Protein AF-A0A1J3HZS7-F1 (afdb_monomer_lite)

InterPro domains:
  IPR004131 Pyrophosphate-energised proton pump [PF03030] (1-203)
  IPR004131 Pyrophosphate-energised proton pump [PTHR31998] (1-204)

Foldseek 3Di:
DLVVLVVVVVVVLVVVLVVQLVVCCVPPNNVLSNLLSVLLSLLLVLLSVLLVVQLVLCVVQVVVLVVLCVVPPVSSCVSVVVSVVVSVVVSVVSLVVSLVVLLVVLCVVLCVVPPPDPPDDRDPVSVVSSVSSNVSSVVNLVVNLVSQQVVLVCQQVVLVVVQCCVACPPVVHDPLHPVRPSSVSNVVSCSRHVGSSVSSNVSD

Organism: Noccaea caerulescens (NCBI:txid107243)

Secondary structure (DSSP, 8-state):
-HHHHHHHHHHHHHHHHHHHHHHHHHHT-HHHHHHHHHHHHHHHHHHHHHHHHHHHHHHHHHHHHHHHHTT-HHHHHHHHHHHHHHHHHHHHHHHHHHHHHHHHHHHHHHHHHH-SSTTSPPPHHHHHHHHHHHHHHHHHHHHHHHHHHHHHHHHHHHHHHHHHIIIIIIS-PPTT-TTSTTHHHHHHHIIIIIIIIHHHHHH-

Sequence (204 aa):
FLYQEYEILAIFIVVFGILLLVLLGAIHNWHSGVFTMISFVAGATTSILSGFIGMRIAVYTNSRTALSAQRGYEYAFDTSFKGGAVMGFALVSLGLIVLYILINAYHAYYSTAFTTDKYEAVSFEDTKAMYEAIAGYGLGGSSVALFGRVGGGIYTKAADVGADLAGKVEAGLREDDPRNPAVVADNVGDNVGDIAGMGADLFG

Radius of gyration: 22.06 Å; chains: 1; bounding box: 69×27×62 Å

pLDDT: mean 90.14, std 10.3, range [46.75, 97.44]

Structure (mmCIF, N/CA/C/O backbone):
data_AF-A0A1J3HZS7-F1
#
_entry.id   AF-A0A1J3HZS7-F1
#
loop_
_atom_site.group_PDB
_atom_site.id
_atom_site.type_symbol
_atom_site.label_atom_id
_atom_site.label_alt_id
_atom_site.label_comp_id
_atom_site.label_asym_id
_atom_site.label_entity_id
_atom_site.label_seq_id
_atom_site.pdbx_PDB_ins_code
_atom_site.Cartn_x
_atom_site.Cartn_y
_atom_site.Cartn_z
_atom_site.occupancy
_atom_site.B_iso_or_equiv
_atom_site.auth_seq_id
_atom_site.auth_comp_id
_atom_site.auth_asym_id
_atom_site.auth_atom_id
_atom_site.pdbx_PDB_model_num
ATOM 1 N N . PHE A 1 1 ? -7.874 -11.520 3.448 1.00 91.69 1 PHE A N 1
ATOM 2 C CA . PHE A 1 1 ? -8.148 -10.474 2.450 1.00 91.69 1 PHE A CA 1
ATOM 3 C C . PHE A 1 1 ? -6.896 -10.126 1.649 1.00 91.69 1 PHE A C 1
ATOM 5 O O . PHE A 1 1 ? -6.804 -10.632 0.543 1.00 91.69 1 PHE A O 1
ATOM 12 N N . LEU A 1 2 ? -5.893 -9.421 2.205 1.00 89.12 2 LEU A N 1
ATOM 13 C CA . LEU A 1 2 ? -4.721 -8.967 1.422 1.00 89.12 2 LEU A CA 1
ATOM 14 C C . LEU A 1 2 ? -4.009 -10.064 0.618 1.00 89.12 2 LEU A C 1
ATOM 16 O O . LEU A 1 2 ? -3.637 -9.824 -0.515 1.00 89.12 2 LEU A O 1
ATOM 20 N N . TYR A 1 3 ? -3.854 -11.282 1.150 1.00 91.62 3 TYR A N 1
ATOM 21 C CA . TYR A 1 3 ? -3.255 -12.377 0.370 1.00 91.62 3 TYR A CA 1
ATOM 22 C C . TYR A 1 3 ? -4.019 -12.689 -0.926 1.00 91.62 3 TYR A C 1
ATOM 24 O O . TYR A 1 3 ? -3.392 -12.943 -1.943 1.00 91.62 3 TYR A O 1
ATOM 32 N N . GLN A 1 4 ? -5.353 -12.652 -0.891 1.00 93.06 4 GLN A N 1
ATOM 33 C CA . GLN A 1 4 ? -6.197 -12.902 -2.063 1.00 93.06 4 GLN A CA 1
ATOM 34 C C . GLN A 1 4 ? -6.161 -11.721 -3.036 1.00 93.06 4 GLN A C 1
ATOM 36 O O . GLN A 1 4 ? -6.061 -11.914 -4.241 1.00 93.06 4 GLN A O 1
ATOM 41 N N . GLU A 1 5 ? -6.188 -10.495 -2.513 1.00 92.69 5 GLU A N 1
ATOM 42 C CA . GLU A 1 5 ? -6.033 -9.290 -3.329 1.00 92.69 5 GLU A CA 1
ATOM 43 C C . GLU A 1 5 ? -4.674 -9.290 -4.043 1.00 92.69 5 GLU A C 1
ATOM 45 O O . GLU A 1 5 ? -4.608 -9.150 -5.260 1.00 92.69 5 GLU A O 1
ATOM 50 N N . TYR A 1 6 ? -3.590 -9.554 -3.315 1.00 92.56 6 TYR A N 1
ATOM 51 C CA . TYR A 1 6 ? -2.232 -9.560 -3.855 1.00 92.56 6 TYR A CA 1
ATOM 52 C C . TYR A 1 6 ? -1.969 -10.706 -4.833 1.00 92.56 6 TYR A C 1
ATOM 54 O O . TYR A 1 6 ? -1.160 -10.542 -5.741 1.00 92.56 6 TYR A O 1
ATOM 62 N N . GLU A 1 7 ? -2.654 -11.841 -4.697 1.00 93.44 7 GLU A N 1
ATOM 63 C CA . GLU A 1 7 ? -2.603 -12.927 -5.681 1.00 93.44 7 GLU A CA 1
ATOM 64 C C . GLU A 1 7 ? -3.156 -12.470 -7.040 1.00 93.44 7 GLU A C 1
ATOM 66 O O . GLU A 1 7 ? -2.524 -12.681 -8.077 1.00 93.44 7 GLU A O 1
ATOM 71 N N . ILE A 1 8 ? -4.281 -11.750 -7.036 1.00 93.44 8 ILE A N 1
ATOM 72 C CA . ILE A 1 8 ? -4.862 -11.165 -8.252 1.00 93.44 8 ILE A CA 1
ATOM 73 C C . ILE A 1 8 ? -3.949 -10.060 -8.803 1.00 93.44 8 ILE A C 1
ATOM 75 O O . ILE A 1 8 ? -3.705 -9.999 -10.012 1.00 93.44 8 ILE A O 1
ATOM 79 N N . LEU A 1 9 ? -3.388 -9.214 -7.931 1.00 93.31 9 LEU A N 1
ATOM 80 C CA . LEU A 1 9 ? -2.451 -8.169 -8.350 1.00 93.31 9 LEU A CA 1
ATOM 81 C C . LEU A 1 9 ? -1.167 -8.734 -8.943 1.00 93.31 9 LEU A C 1
ATOM 83 O O . LEU A 1 9 ? -0.659 -8.161 -9.900 1.00 93.31 9 LEU A O 1
ATOM 87 N N . ALA A 1 10 ? -0.663 -9.864 -8.450 1.00 93.94 10 ALA A N 1
ATOM 88 C CA . ALA A 1 10 ? 0.508 -10.512 -9.028 1.00 93.94 10 ALA A CA 1
ATOM 89 C C . ALA A 1 10 ? 0.271 -10.893 -10.498 1.00 93.94 10 ALA A C 1
ATOM 91 O O . ALA A 1 10 ? 1.134 -10.652 -11.343 1.00 93.94 10 ALA A O 1
ATOM 92 N N . ILE A 1 11 ? -0.921 -11.407 -10.825 1.00 95.44 11 ILE A N 1
ATOM 93 C CA . ILE A 1 11 ? -1.309 -11.709 -12.210 1.00 95.44 11 ILE A CA 1
ATOM 94 C C . ILE A 1 11 ? -1.333 -10.422 -13.044 1.00 95.44 11 ILE A C 1
ATOM 96 O O . ILE A 1 11 ? -0.749 -10.381 -14.129 1.00 95.44 11 ILE A O 1
ATOM 100 N N . PHE A 1 12 ? -1.953 -9.355 -12.529 1.00 95.31 12 PHE A N 1
ATOM 101 C CA . PHE A 1 12 ? -1.989 -8.056 -13.204 1.00 95.31 12 PHE A CA 1
ATOM 102 C C . PHE A 1 12 ? -0.583 -7.489 -13.454 1.00 95.31 12 PHE A C 1
ATOM 104 O O . PHE A 1 12 ? -0.291 -7.070 -14.572 1.00 95.31 12 PHE A O 1
ATOM 111 N N . ILE A 1 13 ? 0.306 -7.521 -12.457 1.00 96.44 13 ILE A N 1
ATOM 112 C CA . ILE A 1 13 ? 1.684 -7.018 -12.556 1.00 96.44 13 ILE A CA 1
ATOM 113 C C . ILE A 1 13 ? 2.445 -7.753 -13.661 1.00 96.44 13 ILE A C 1
ATOM 115 O O . ILE A 1 13 ? 3.129 -7.119 -14.461 1.00 96.44 13 ILE A O 1
ATOM 119 N N . VAL A 1 14 ? 2.308 -9.078 -13.748 1.00 96.31 14 VAL A N 1
ATOM 120 C CA . VAL A 1 14 ? 2.973 -9.863 -14.797 1.00 96.31 14 VAL A CA 1
ATOM 121 C C . VAL A 1 14 ? 2.425 -9.503 -16.178 1.00 96.31 14 VAL A C 1
ATOM 123 O O . VAL A 1 14 ? 3.199 -9.211 -17.088 1.00 96.31 14 VAL A O 1
ATOM 126 N N . VAL A 1 15 ? 1.099 -9.480 -16.342 1.00 96.62 15 VAL A N 1
ATOM 127 C CA . VAL A 1 15 ? 0.462 -9.183 -17.635 1.00 96.62 15 VAL A CA 1
ATOM 128 C C . VAL A 1 15 ? 0.782 -7.761 -18.097 1.00 96.62 15 VAL A C 1
ATOM 130 O O . VAL A 1 15 ? 1.184 -7.557 -19.243 1.00 96.62 15 VAL A O 1
ATOM 133 N N . PHE A 1 16 ? 0.649 -6.777 -17.209 1.00 95.94 16 PHE A N 1
ATOM 134 C CA . PHE A 1 16 ? 0.914 -5.377 -17.525 1.00 95.94 16 PHE A CA 1
ATOM 135 C C . PHE A 1 16 ? 2.411 -5.109 -17.723 1.00 95.94 16 PHE A C 1
ATOM 137 O O . PHE A 1 16 ? 2.785 -4.355 -18.615 1.00 95.94 16 PHE A O 1
ATOM 144 N N . GLY A 1 17 ? 3.286 -5.788 -16.975 1.00 95.81 17 GLY A N 1
ATOM 145 C CA . GLY A 1 17 ? 4.733 -5.735 -17.184 1.00 95.81 17 GLY A CA 1
ATOM 146 C C . GLY A 1 17 ? 5.147 -6.244 -18.569 1.00 95.81 17 GLY A C 1
ATOM 147 O O . GLY A 1 17 ? 5.913 -5.577 -19.264 1.00 95.81 17 GLY A O 1
ATOM 148 N N . ILE A 1 18 ? 4.588 -7.375 -19.017 1.00 95.31 18 ILE A N 1
ATOM 149 C CA . ILE A 1 18 ? 4.814 -7.895 -20.377 1.00 95.31 18 ILE A CA 1
ATOM 150 C C . ILE A 1 18 ? 4.270 -6.917 -21.426 1.00 95.31 18 ILE A C 1
ATOM 152 O O . ILE A 1 18 ? 4.934 -6.661 -22.430 1.00 95.31 18 ILE A O 1
ATOM 156 N N . LEU A 1 19 ? 3.089 -6.336 -21.191 1.00 95.06 19 LEU A N 1
ATOM 157 C CA . LEU A 1 19 ? 2.505 -5.331 -22.078 1.00 95.06 19 LEU A CA 1
ATOM 158 C C . LEU A 1 19 ? 3.427 -4.109 -22.235 1.00 95.06 19 LEU A C 1
ATOM 160 O O . LEU A 1 19 ? 3.670 -3.677 -23.362 1.00 95.06 19 LEU A O 1
ATOM 164 N N . LEU A 1 20 ? 3.976 -3.588 -21.132 1.00 93.69 20 LEU A N 1
ATOM 165 C CA . LEU A 1 20 ? 4.938 -2.482 -21.151 1.00 93.69 20 LEU A CA 1
ATOM 166 C C . LEU A 1 20 ? 6.209 -2.850 -21.919 1.00 93.69 20 LEU A C 1
ATOM 168 O O . LEU A 1 20 ? 6.669 -2.058 -22.740 1.00 93.69 20 LEU A O 1
ATOM 172 N N . LEU A 1 21 ? 6.743 -4.054 -21.700 1.00 93.50 21 LEU A N 1
ATOM 173 C CA . LEU A 1 21 ? 7.921 -4.547 -22.413 1.00 93.50 21 LEU A CA 1
ATOM 174 C C . LEU A 1 21 ? 7.687 -4.588 -23.927 1.00 93.50 21 LEU A C 1
ATOM 176 O O . LEU A 1 21 ? 8.537 -4.123 -24.683 1.00 93.50 21 LEU A O 1
ATOM 180 N N . VAL A 1 22 ? 6.545 -5.116 -24.377 1.00 94.25 22 VAL A N 1
ATOM 181 C CA . VAL A 1 22 ? 6.231 -5.240 -25.810 1.00 94.25 22 VAL A CA 1
ATOM 182 C C . VAL A 1 22 ? 5.983 -3.872 -26.442 1.00 94.25 22 VAL A C 1
ATOM 184 O O . VAL A 1 22 ? 6.525 -3.590 -27.509 1.00 94.25 22 VAL A O 1
ATOM 187 N N . LEU A 1 23 ? 5.203 -3.003 -25.792 1.00 92.69 23 LEU A N 1
ATOM 188 C CA . LEU A 1 23 ? 4.893 -1.671 -26.319 1.00 92.69 23 LEU A CA 1
ATOM 189 C C . LEU A 1 23 ? 6.141 -0.788 -26.407 1.00 92.69 23 LEU A C 1
ATOM 191 O O . LEU A 1 23 ? 6.418 -0.216 -27.459 1.00 92.69 23 LEU A O 1
ATOM 195 N N . LEU A 1 24 ? 6.921 -0.696 -25.329 1.00 90.12 24 LEU A N 1
ATOM 196 C CA . LEU A 1 24 ? 8.132 0.129 -25.310 1.00 90.12 24 LEU A CA 1
ATOM 197 C C . LEU A 1 24 ? 9.256 -0.485 -26.146 1.00 90.12 24 LEU A C 1
ATOM 199 O O . LEU A 1 24 ? 10.010 0.248 -26.786 1.00 90.12 24 LEU A O 1
ATOM 203 N N . GLY A 1 25 ? 9.332 -1.817 -26.199 1.00 87.50 25 GLY A N 1
ATOM 204 C CA . GLY A 1 25 ? 10.240 -2.537 -27.086 1.00 87.50 25 GLY A CA 1
ATOM 205 C C . GLY A 1 25 ? 9.961 -2.270 -28.565 1.00 87.50 25 GLY A C 1
ATOM 206 O O . GLY A 1 25 ? 10.906 -2.126 -29.337 1.00 87.50 25 GLY A O 1
ATOM 207 N N . ALA A 1 26 ? 8.686 -2.142 -28.948 1.00 87.50 26 ALA A N 1
ATOM 208 C CA . ALA A 1 26 ? 8.275 -1.855 -30.322 1.00 87.50 26 ALA A CA 1
ATOM 209 C C . ALA A 1 26 ? 8.426 -0.376 -30.724 1.00 87.50 26 ALA A C 1
ATOM 211 O O . ALA A 1 26 ? 8.673 -0.098 -31.895 1.00 87.50 26 ALA A O 1
ATOM 212 N N . ILE A 1 27 ? 8.255 0.567 -29.788 1.00 85.50 27 ILE A N 1
ATOM 213 C CA . ILE A 1 27 ? 8.296 2.014 -30.077 1.00 85.50 27 ILE A CA 1
ATOM 214 C C . ILE A 1 27 ? 9.715 2.585 -29.962 1.00 85.50 27 ILE A C 1
ATOM 216 O O . ILE A 1 27 ? 10.095 3.423 -30.775 1.00 85.50 27 ILE A O 1
ATOM 220 N N . HIS A 1 28 ? 10.474 2.182 -28.939 1.00 78.69 28 HIS A N 1
ATOM 221 C CA . HIS A 1 28 ? 11.816 2.705 -28.666 1.00 78.69 28 HIS A CA 1
ATOM 222 C C . HIS A 1 28 ? 12.884 1.644 -28.919 1.00 78.69 28 HIS A C 1
ATOM 224 O O . HIS A 1 28 ? 13.520 1.646 -29.965 1.00 78.69 28 HIS A O 1
ATOM 230 N N . ASN A 1 29 ? 13.113 0.767 -27.941 1.00 84.75 29 ASN A N 1
ATOM 231 C CA . ASN A 1 29 ? 14.157 -0.251 -27.959 1.00 84.75 29 ASN A CA 1
ATOM 232 C C . ASN A 1 29 ? 13.831 -1.327 -26.921 1.00 84.75 29 ASN A C 1
ATOM 234 O O . ASN A 1 29 ? 13.418 -1.014 -25.802 1.00 84.75 29 ASN A O 1
ATOM 238 N N . TRP A 1 30 ? 14.116 -2.591 -27.243 1.00 86.69 30 TRP A N 1
ATOM 239 C CA . TRP A 1 30 ? 13.903 -3.720 -26.327 1.00 86.69 30 TRP A CA 1
ATOM 240 C C . TRP A 1 30 ? 14.660 -3.576 -25.003 1.00 86.69 30 TRP A C 1
ATOM 242 O O . TRP A 1 30 ? 14.138 -3.957 -23.961 1.00 86.69 30 TRP A O 1
ATOM 252 N N . HIS A 1 31 ? 15.850 -2.966 -25.020 1.00 84.88 31 HIS A N 1
ATOM 253 C CA . HIS A 1 31 ? 16.610 -2.686 -23.800 1.00 84.88 31 HIS A CA 1
ATOM 254 C C . HIS A 1 31 ? 15.847 -1.742 -22.863 1.00 84.88 31 HIS A C 1
ATOM 256 O O . HIS A 1 31 ? 15.637 -2.080 -21.702 1.00 84.88 31 HIS A O 1
ATOM 262 N N . SER A 1 32 ? 15.374 -0.600 -23.374 1.00 83.44 32 SER A N 1
ATOM 263 C CA . SER A 1 32 ? 14.582 0.358 -22.591 1.00 83.44 32 SER A CA 1
ATOM 264 C C . SER A 1 32 ? 13.301 -0.290 -22.054 1.00 83.44 32 SER A C 1
ATOM 266 O O . SER A 1 32 ? 13.019 -0.184 -20.864 1.00 83.44 32 SER A O 1
ATOM 268 N N . GLY A 1 33 ? 12.598 -1.076 -22.882 1.00 89.19 33 GLY A N 1
ATOM 269 C CA . GLY A 1 33 ? 11.404 -1.813 -22.456 1.00 89.19 33 GLY A CA 1
ATOM 270 C C . GLY A 1 33 ? 11.657 -2.780 -21.292 1.00 89.19 33 GLY A C 1
ATOM 271 O O . GLY A 1 33 ? 10.855 -2.841 -20.360 1.00 89.19 33 GLY A O 1
ATOM 272 N N . VAL A 1 34 ? 12.789 -3.493 -21.295 1.00 92.38 34 VAL A N 1
ATOM 273 C CA . VAL A 1 34 ? 13.179 -4.386 -20.190 1.00 92.38 34 VAL A CA 1
ATOM 274 C C . VAL A 1 34 ? 13.464 -3.599 -18.908 1.00 92.38 34 VAL A C 1
ATOM 276 O O . VAL A 1 34 ? 12.984 -3.992 -17.845 1.00 92.38 34 VAL A O 1
ATOM 279 N N . PHE A 1 35 ? 14.190 -2.479 -18.982 1.00 92.56 35 PHE A N 1
ATOM 280 C CA . PHE A 1 35 ? 14.453 -1.645 -17.803 1.00 92.56 35 PHE A CA 1
ATOM 281 C C . PHE A 1 35 ? 13.167 -1.040 -17.232 1.00 92.56 35 PHE A C 1
ATOM 283 O O . PHE A 1 35 ? 12.938 -1.118 -16.026 1.00 92.56 35 PHE A O 1
ATOM 290 N N . THR A 1 36 ? 12.269 -0.528 -18.073 1.00 93.94 36 THR A N 1
ATOM 291 C CA . THR A 1 36 ? 10.983 -0.001 -17.598 1.00 93.94 36 THR A CA 1
ATOM 292 C C . THR A 1 36 ? 10.129 -1.091 -16.956 1.00 93.94 36 THR A C 1
ATOM 294 O O . THR A 1 36 ? 9.535 -0.856 -15.906 1.00 93.94 36 THR A O 1
ATOM 297 N N . MET A 1 37 ? 10.106 -2.304 -17.522 1.00 95.50 37 MET A N 1
ATOM 298 C CA . MET A 1 37 ? 9.414 -3.451 -16.922 1.00 95.50 37 MET A CA 1
ATOM 299 C C . MET A 1 37 ? 9.999 -3.810 -15.548 1.00 95.50 37 MET A C 1
ATOM 301 O O . MET A 1 37 ? 9.245 -4.023 -14.601 1.00 95.50 37 MET A O 1
ATOM 305 N N . ILE A 1 38 ? 11.328 -3.861 -15.413 1.00 95.44 38 ILE A N 1
ATOM 306 C CA . ILE A 1 38 ? 11.989 -4.144 -14.129 1.00 95.44 38 ILE A CA 1
ATOM 307 C C . ILE A 1 38 ? 11.643 -3.062 -13.102 1.00 95.44 38 ILE A C 1
ATOM 309 O O . ILE A 1 38 ? 11.283 -3.394 -11.974 1.00 95.44 38 ILE A O 1
ATOM 313 N N . SER A 1 39 ? 11.707 -1.786 -13.491 1.00 96.25 39 SER A N 1
ATOM 314 C CA . SER A 1 39 ? 11.323 -0.668 -12.623 1.00 96.25 39 SER A CA 1
ATOM 315 C C . SER A 1 39 ? 9.855 -0.759 -12.208 1.00 96.25 39 SER A C 1
ATOM 317 O O . SER A 1 39 ? 9.553 -0.620 -11.027 1.00 96.25 39 SER A O 1
ATOM 319 N N . PHE A 1 40 ? 8.956 -1.087 -13.139 1.00 97.44 40 PHE A N 1
ATOM 320 C CA . PHE A 1 40 ? 7.536 -1.313 -12.868 1.00 97.44 40 PHE A CA 1
ATOM 321 C C . PHE A 1 40 ? 7.301 -2.427 -11.849 1.00 97.44 40 PHE A C 1
ATOM 323 O O . PHE A 1 40 ? 6.601 -2.218 -10.860 1.00 97.44 40 PHE A O 1
ATOM 330 N N . VAL A 1 41 ? 7.923 -3.591 -12.034 1.00 97.19 41 VAL A N 1
ATOM 331 C CA . VAL A 1 41 ? 7.785 -4.712 -11.094 1.00 97.19 41 VAL A CA 1
ATOM 332 C C . VAL A 1 41 ? 8.377 -4.357 -9.729 1.00 97.19 41 VAL A C 1
ATOM 334 O O . VAL A 1 41 ? 7.782 -4.691 -8.702 1.00 97.19 41 VAL A O 1
ATOM 337 N N . ALA A 1 42 ? 9.511 -3.651 -9.694 1.00 97.12 42 ALA A N 1
ATOM 338 C CA . ALA A 1 42 ? 10.112 -3.181 -8.450 1.00 97.12 42 ALA A CA 1
ATOM 339 C C . ALA A 1 42 ? 9.175 -2.218 -7.704 1.00 97.12 42 ALA A C 1
ATOM 341 O O . ALA A 1 42 ? 8.936 -2.411 -6.516 1.00 97.12 42 ALA A O 1
ATOM 342 N N . GLY A 1 43 ? 8.581 -1.246 -8.400 1.00 96.69 43 GLY A N 1
ATOM 343 C CA . GLY A 1 43 ? 7.618 -0.304 -7.825 1.00 96.69 43 GLY A CA 1
ATOM 344 C C . GLY A 1 43 ? 6.361 -0.992 -7.315 1.00 96.69 43 GLY A C 1
ATOM 345 O O . GLY A 1 43 ? 5.957 -0.790 -6.172 1.00 96.69 43 GLY A O 1
ATOM 346 N N . ALA A 1 44 ? 5.793 -1.889 -8.117 1.00 96.69 44 ALA A N 1
ATOM 347 C CA . ALA A 1 44 ? 4.635 -2.679 -7.727 1.00 96.69 44 ALA A CA 1
ATOM 348 C C . ALA A 1 44 ? 4.913 -3.523 -6.469 1.00 96.69 44 ALA A C 1
ATOM 350 O O . ALA A 1 44 ? 4.116 -3.537 -5.532 1.00 96.69 44 ALA A O 1
ATOM 351 N N . THR A 1 45 ? 6.078 -4.172 -6.406 1.00 95.94 45 THR A N 1
ATOM 352 C CA . THR A 1 45 ? 6.482 -4.980 -5.245 1.00 95.94 45 THR A CA 1
ATOM 353 C C . THR A 1 45 ? 6.684 -4.111 -4.005 1.00 95.94 45 THR A C 1
ATOM 355 O O . THR A 1 45 ? 6.210 -4.471 -2.927 1.00 95.94 45 THR A O 1
ATOM 358 N N . THR A 1 46 ? 7.333 -2.950 -4.141 1.00 96.19 46 THR A N 1
ATOM 359 C CA . THR A 1 46 ? 7.493 -2.000 -3.034 1.00 96.19 46 THR A CA 1
ATOM 360 C C . THR A 1 46 ? 6.142 -1.512 -2.515 1.00 96.19 46 THR A C 1
ATOM 362 O O . THR A 1 46 ? 5.947 -1.479 -1.306 1.00 96.19 46 THR A O 1
ATOM 365 N N . SER A 1 47 ? 5.182 -1.220 -3.397 1.00 95.50 47 SER A N 1
ATOM 366 C CA . SER A 1 47 ? 3.822 -0.802 -3.022 1.00 95.50 47 SER A CA 1
ATOM 367 C C . SER A 1 47 ? 3.080 -1.878 -2.219 1.00 95.50 47 SER A C 1
ATOM 369 O O . SER A 1 47 ? 2.548 -1.602 -1.140 1.00 95.50 47 SER A O 1
ATOM 371 N N . ILE A 1 48 ? 3.142 -3.138 -2.671 1.00 94.94 48 ILE A N 1
ATOM 372 C CA . ILE A 1 48 ? 2.582 -4.297 -1.953 1.00 94.94 48 ILE A CA 1
ATOM 373 C C . ILE A 1 48 ? 3.206 -4.433 -0.555 1.00 94.94 48 ILE A C 1
ATOM 375 O O . ILE A 1 48 ? 2.495 -4.638 0.437 1.00 94.94 48 ILE A O 1
ATOM 379 N N . LEU A 1 49 ? 4.536 -4.319 -0.465 1.00 94.62 49 LEU A N 1
ATOM 380 C CA . LEU A 1 49 ? 5.268 -4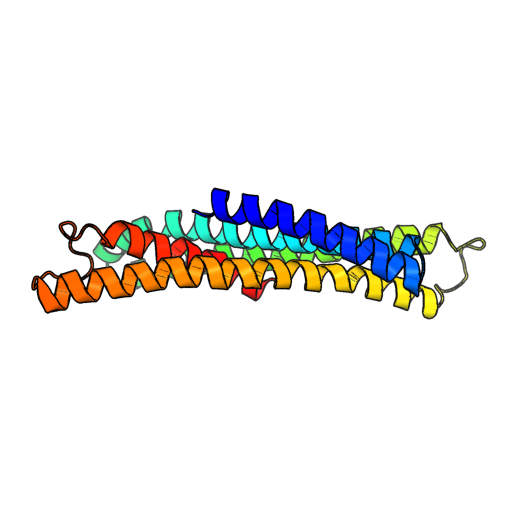.403 0.800 1.00 94.62 49 LEU A CA 1
ATOM 381 C C . LEU A 1 49 ? 4.907 -3.249 1.741 1.00 94.62 49 LEU A C 1
ATOM 383 O O . LEU A 1 49 ? 4.674 -3.497 2.923 1.00 94.62 49 LEU A O 1
ATOM 387 N N . SER A 1 50 ? 4.802 -2.024 1.226 1.00 93.56 50 SER A N 1
ATOM 388 C CA . SER A 1 50 ? 4.376 -0.835 1.971 1.00 93.56 50 SER A CA 1
ATOM 389 C C . SER A 1 50 ? 2.996 -1.031 2.600 1.00 93.56 50 SER A C 1
ATOM 391 O O . SER A 1 50 ? 2.849 -0.889 3.817 1.00 93.56 50 SER A O 1
ATOM 393 N N . GLY A 1 51 ? 2.002 -1.460 1.815 1.00 92.62 51 GLY A N 1
ATOM 394 C CA . GLY A 1 51 ? 0.663 -1.753 2.335 1.00 92.62 51 GLY A CA 1
ATOM 395 C C . GLY A 1 51 ? 0.662 -2.883 3.373 1.00 92.62 51 GLY A C 1
ATOM 396 O O . GLY A 1 51 ? 0.017 -2.783 4.420 1.00 92.62 51 GLY A O 1
ATOM 397 N N . PHE A 1 52 ? 1.446 -3.943 3.143 1.00 93.50 52 PHE A N 1
ATOM 398 C CA . PHE A 1 52 ? 1.529 -5.077 4.068 1.00 93.50 52 PHE A CA 1
ATOM 399 C C . PHE A 1 52 ? 2.185 -4.712 5.406 1.00 93.50 52 PHE A C 1
ATOM 401 O O . PHE A 1 52 ? 1.678 -5.088 6.464 1.00 93.50 52 PHE A O 1
ATOM 408 N N . ILE A 1 53 ? 3.307 -3.986 5.373 1.00 93.62 53 ILE A N 1
ATOM 409 C CA . ILE A 1 53 ? 4.019 -3.532 6.574 1.00 93.62 53 ILE A CA 1
ATOM 410 C C . ILE A 1 53 ? 3.128 -2.583 7.378 1.00 93.62 53 ILE A C 1
ATOM 412 O O . ILE A 1 53 ? 2.995 -2.770 8.589 1.00 93.62 53 ILE A O 1
ATOM 416 N N . GLY A 1 54 ? 2.471 -1.628 6.711 1.00 92.75 54 GLY A N 1
ATOM 417 C CA . GLY A 1 54 ? 1.528 -0.711 7.351 1.00 92.75 54 GLY A CA 1
ATOM 418 C C . GLY A 1 54 ? 0.418 -1.454 8.091 1.00 92.75 54 GLY A C 1
ATOM 419 O O . GLY A 1 54 ? 0.238 -1.260 9.293 1.00 92.75 54 GLY A O 1
ATOM 420 N N . MET A 1 55 ? -0.253 -2.392 7.415 1.00 94.06 55 MET A N 1
ATOM 421 C CA . MET A 1 55 ? -1.318 -3.202 8.018 1.00 94.06 55 MET A CA 1
ATOM 422 C C . MET A 1 55 ? -0.823 -4.016 9.219 1.00 94.06 55 MET A C 1
ATOM 424 O O . MET A 1 55 ? -1.481 -4.058 10.258 1.00 94.06 55 MET A O 1
ATOM 428 N N . ARG A 1 56 ? 0.360 -4.638 9.120 1.00 93.81 56 ARG A N 1
ATOM 429 C CA . ARG A 1 56 ? 0.943 -5.412 10.227 1.00 93.81 56 ARG A CA 1
ATOM 430 C C . ARG A 1 56 ? 1.181 -4.557 11.468 1.00 93.81 56 ARG A C 1
ATOM 432 O O . ARG A 1 56 ? 0.916 -5.027 12.574 1.00 93.81 56 ARG A O 1
ATOM 439 N N . ILE A 1 57 ? 1.676 -3.333 11.288 1.00 93.94 57 ILE A N 1
ATOM 440 C CA . ILE A 1 57 ? 1.901 -2.395 12.391 1.00 93.94 57 ILE A CA 1
ATOM 441 C C . ILE A 1 57 ? 0.561 -1.968 12.990 1.00 93.94 57 ILE A C 1
ATOM 443 O O . ILE A 1 57 ? 0.415 -2.061 14.205 1.00 93.94 57 ILE A O 1
ATOM 447 N N . ALA A 1 58 ? -0.421 -1.598 12.163 1.00 93.94 58 ALA A N 1
ATOM 448 C CA . ALA A 1 58 ? -1.743 -1.177 12.626 1.00 93.94 58 ALA A CA 1
ATOM 449 C C . ALA A 1 58 ? -2.428 -2.257 13.477 1.00 93.94 58 ALA A C 1
ATOM 451 O O . ALA A 1 58 ? -2.726 -2.020 14.649 1.00 93.94 58 ALA A O 1
ATOM 452 N N . VAL A 1 59 ? -2.548 -3.487 12.963 1.00 94.19 59 VAL A N 1
ATOM 453 C CA . VAL A 1 59 ? -3.149 -4.617 13.699 1.00 94.19 59 VAL A CA 1
ATOM 454 C C . VAL A 1 59 ? -2.439 -4.858 15.036 1.00 94.19 59 VAL A C 1
ATOM 456 O O . VAL A 1 59 ? -3.074 -5.145 16.054 1.00 94.19 59 VAL A O 1
ATOM 459 N N . TYR A 1 60 ? -1.114 -4.712 15.061 1.00 94.06 60 TYR A N 1
ATOM 460 C CA . TYR A 1 60 ? -0.320 -4.858 16.275 1.00 94.06 60 TYR A CA 1
ATOM 461 C C . TYR A 1 60 ? -0.538 -3.716 17.279 1.00 94.06 60 TYR A C 1
ATOM 463 O O . TYR A 1 60 ? -0.522 -3.945 18.492 1.00 94.06 60 TYR A O 1
ATOM 471 N N . THR A 1 61 ? -0.753 -2.490 16.803 1.00 95.88 61 THR A N 1
ATOM 472 C CA . THR A 1 61 ? -0.927 -1.306 17.652 1.00 95.88 61 THR A CA 1
ATOM 473 C C . THR A 1 61 ? -2.354 -1.119 18.153 1.00 95.88 61 THR A C 1
ATOM 475 O O . THR A 1 61 ? -2.513 -0.626 19.264 1.00 95.88 61 THR A O 1
ATOM 478 N N . ASN A 1 62 ? -3.381 -1.570 17.426 1.00 94.94 62 ASN A N 1
ATOM 479 C CA . ASN A 1 62 ? -4.790 -1.328 17.774 1.00 94.94 62 ASN A CA 1
ATOM 480 C C . ASN A 1 62 ? -5.143 -1.828 19.186 1.00 94.94 62 ASN A C 1
ATOM 482 O O . ASN A 1 62 ? -5.626 -1.072 20.029 1.00 94.94 62 ASN A O 1
ATOM 486 N N . SER A 1 63 ? -4.803 -3.084 19.494 1.00 95.38 63 SER A N 1
ATOM 487 C CA . SER A 1 63 ? -5.042 -3.672 20.824 1.00 95.38 63 SER A CA 1
ATOM 488 C C . SER A 1 63 ? -4.261 -2.973 21.946 1.00 95.38 63 SER A C 1
ATOM 490 O O . SER A 1 63 ? -4.736 -2.870 23.078 1.00 95.38 63 SER A O 1
ATOM 492 N N . ARG A 1 64 ? -3.069 -2.448 21.640 1.00 96.19 64 ARG A N 1
ATOM 493 C CA . ARG A 1 64 ? -2.233 -1.714 22.599 1.00 96.19 64 ARG A CA 1
ATOM 494 C C . ARG A 1 64 ? -2.790 -0.339 22.885 1.00 96.19 64 ARG A C 1
ATOM 496 O O . ARG A 1 64 ? -2.803 0.065 24.039 1.00 96.19 64 ARG A O 1
ATOM 503 N N . THR A 1 65 ? -3.280 0.346 21.861 1.00 96.75 65 THR A N 1
ATOM 504 C CA . THR A 1 65 ? -3.977 1.621 22.009 1.00 96.75 65 THR A CA 1
ATOM 505 C C . THR A 1 65 ? -5.214 1.447 22.892 1.00 96.75 65 THR A C 1
ATOM 507 O O . THR A 1 65 ? -5.391 2.218 23.834 1.00 96.75 65 THR A O 1
ATOM 510 N N . ALA A 1 66 ? -6.002 0.385 22.678 1.00 95.38 66 ALA A N 1
ATOM 511 C CA . ALA A 1 66 ? -7.158 0.068 23.519 1.00 95.38 66 ALA A CA 1
ATOM 512 C C . ALA A 1 66 ? -6.770 -0.199 24.986 1.00 95.38 66 ALA A C 1
ATOM 514 O O . ALA A 1 66 ? -7.422 0.296 25.906 1.00 95.38 66 ALA A O 1
ATOM 515 N N . LEU A 1 67 ? -5.674 -0.928 25.227 1.00 97.12 67 LEU A N 1
ATOM 516 C CA . LEU A 1 67 ? -5.161 -1.154 26.581 1.00 97.12 67 LEU A CA 1
ATOM 517 C C . LEU A 1 67 ? -4.632 0.140 27.224 1.00 97.12 67 LEU A C 1
ATOM 519 O O . LEU A 1 67 ? -4.913 0.412 28.391 1.00 97.12 67 LEU A O 1
ATOM 523 N N . SER A 1 68 ? -3.893 0.958 26.474 1.00 96.12 68 SER A N 1
ATOM 524 C CA . SER A 1 68 ? -3.359 2.244 26.936 1.00 96.12 68 SER A CA 1
ATOM 525 C C . SER A 1 68 ? -4.467 3.239 27.286 1.00 96.12 68 SER A C 1
ATOM 527 O O . SER A 1 68 ? -4.304 4.012 28.228 1.00 96.12 68 SER A O 1
ATOM 529 N N . ALA A 1 69 ? -5.617 3.177 26.607 1.00 96.75 69 ALA A N 1
ATOM 530 C CA . ALA A 1 69 ? -6.772 4.028 26.892 1.00 96.75 69 ALA A CA 1
ATOM 531 C C . ALA A 1 69 ? -7.326 3.846 28.314 1.00 96.75 69 ALA A C 1
ATOM 533 O O . ALA A 1 69 ? -7.875 4.792 28.875 1.00 96.75 69 ALA A O 1
ATOM 534 N N . GLN A 1 70 ? -7.097 2.691 28.953 1.00 96.69 70 GLN A N 1
ATOM 535 C CA . GLN A 1 70 ? -7.462 2.477 30.361 1.00 96.69 70 GLN A CA 1
ATOM 536 C C . GLN A 1 70 ? -6.700 3.401 31.326 1.00 96.69 70 GLN A C 1
ATOM 538 O O . GLN A 1 70 ? -7.153 3.627 32.445 1.00 96.69 70 GLN A O 1
ATOM 543 N N . ARG A 1 71 ? -5.541 3.933 30.910 1.00 94.56 71 ARG A N 1
ATOM 544 C CA . ARG A 1 71 ? -4.711 4.856 31.704 1.00 94.56 71 ARG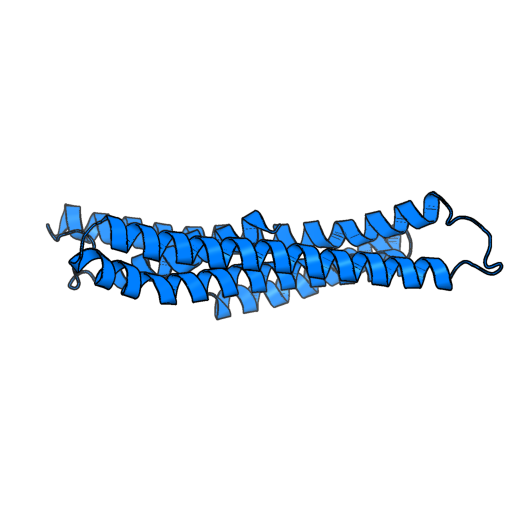 A CA 1
ATOM 545 C C . ARG A 1 71 ? -4.986 6.329 31.399 1.00 94.56 71 ARG A C 1
ATOM 547 O O . ARG A 1 71 ? -4.465 7.190 32.100 1.00 94.56 71 ARG A O 1
ATOM 554 N N . GLY A 1 72 ? -5.777 6.622 30.368 1.00 95.06 72 GLY A N 1
ATOM 555 C CA . GLY A 1 72 ? -6.079 7.975 29.906 1.00 95.06 72 GLY A CA 1
ATOM 556 C C . GLY A 1 72 ? -5.791 8.177 28.418 1.00 95.06 72 GLY A C 1
ATOM 557 O O . GLY A 1 72 ? -5.055 7.416 27.787 1.00 95.06 72 GLY A O 1
ATOM 558 N N . TYR A 1 73 ? -6.378 9.235 27.857 1.00 94.12 73 TYR A N 1
ATOM 559 C CA . TYR A 1 73 ? -6.296 9.538 26.426 1.00 94.12 73 TYR A CA 1
ATOM 560 C C . TYR A 1 73 ? -4.872 9.883 25.967 1.00 94.12 73 TYR A C 1
ATOM 562 O O . TYR A 1 73 ? -4.504 9.541 24.849 1.00 94.12 73 TYR A O 1
ATOM 570 N N . GLU A 1 74 ? -4.051 10.498 26.824 1.00 96.94 74 GLU A N 1
ATOM 571 C CA . GLU A 1 74 ? -2.662 10.861 26.509 1.00 96.94 74 GLU A CA 1
ATOM 572 C C . GLU A 1 74 ? -1.817 9.624 26.161 1.00 96.94 74 GLU A C 1
ATOM 574 O O . GLU A 1 74 ? -1.126 9.600 25.144 1.00 96.94 74 GLU A O 1
ATOM 579 N N . TYR A 1 75 ? -1.945 8.549 26.946 1.00 96.00 75 TYR A N 1
ATOM 580 C CA . TYR A 1 75 ? -1.229 7.293 26.707 1.00 96.00 75 TYR A CA 1
ATOM 581 C C . TYR A 1 75 ? -1.733 6.556 25.462 1.00 96.00 75 TYR A C 1
ATOM 583 O O . TYR A 1 75 ? -0.940 5.944 24.737 1.00 96.00 75 TYR A O 1
ATOM 591 N N . ALA A 1 76 ? -3.045 6.593 25.206 1.00 96.56 76 ALA A N 1
ATOM 592 C CA . ALA A 1 76 ? -3.625 6.032 23.988 1.00 96.56 76 ALA A CA 1
ATOM 593 C C . ALA A 1 76 ? -3.126 6.783 22.748 1.00 96.56 76 ALA A C 1
ATOM 595 O O . ALA A 1 76 ? -2.663 6.152 21.796 1.00 96.56 76 ALA A O 1
ATOM 596 N N . PHE A 1 77 ? -3.141 8.118 22.796 1.00 96.94 77 PHE A N 1
ATOM 597 C CA . PHE A 1 77 ? -2.639 8.966 21.725 1.00 96.94 77 PHE A CA 1
ATOM 598 C C . PHE A 1 77 ? -1.164 8.678 21.442 1.00 96.94 77 PHE A C 1
ATOM 600 O O . PHE A 1 77 ? -0.831 8.345 20.311 1.00 96.94 77 PHE A O 1
ATOM 607 N N . ASP A 1 78 ? -0.302 8.686 22.462 1.00 97.06 78 ASP A N 1
ATOM 608 C CA . ASP A 1 78 ? 1.126 8.387 22.307 1.00 97.06 78 ASP A CA 1
ATOM 609 C C . ASP A 1 78 ? 1.373 6.998 21.687 1.00 97.06 78 ASP A C 1
ATOM 611 O O . ASP A 1 78 ? 2.189 6.851 20.776 1.00 97.06 78 ASP A O 1
ATOM 615 N N . THR A 1 79 ? 0.613 5.980 22.112 1.00 96.12 79 THR A N 1
ATOM 616 C CA . THR A 1 79 ? 0.709 4.619 21.553 1.00 96.12 79 THR A CA 1
ATOM 617 C C . THR A 1 79 ? 0.302 4.586 20.076 1.00 96.12 79 THR A C 1
ATOM 619 O O . THR A 1 79 ? 1.029 4.030 19.249 1.00 96.12 79 THR A O 1
ATOM 622 N N . SER A 1 80 ? -0.835 5.200 19.735 1.00 95.31 80 SER A N 1
ATOM 623 C CA . SER A 1 80 ? -1.348 5.249 18.359 1.00 95.31 80 SER A CA 1
ATOM 624 C C . SER A 1 80 ? -0.447 6.068 17.428 1.00 95.31 80 SER A C 1
ATOM 626 O O . SER A 1 80 ? -0.132 5.623 16.325 1.00 95.31 80 SER A O 1
ATOM 628 N N . PHE A 1 81 ? 0.057 7.211 17.902 1.00 96.38 81 PHE A N 1
ATOM 629 C CA . PHE A 1 81 ? 0.935 8.097 17.147 1.00 96.38 81 PHE A CA 1
ATOM 630 C C . PHE A 1 81 ? 2.277 7.429 16.854 1.00 96.38 81 PHE A C 1
ATOM 632 O O . PHE A 1 81 ? 2.745 7.455 15.719 1.00 96.38 81 PHE A O 1
ATOM 639 N N . LYS A 1 82 ? 2.877 6.756 17.846 1.00 95.69 82 LYS A N 1
ATOM 640 C CA . LYS A 1 82 ? 4.092 5.955 17.633 1.00 95.69 82 LYS A CA 1
ATOM 641 C C . LYS A 1 82 ? 3.855 4.826 16.634 1.00 95.69 82 LYS A C 1
ATOM 643 O O . LYS A 1 82 ? 4.721 4.580 15.801 1.00 95.69 82 LYS A O 1
ATOM 648 N N . GLY A 1 83 ? 2.690 4.178 16.676 1.00 94.44 83 GLY A N 1
ATOM 649 C CA . GLY A 1 83 ? 2.287 3.187 15.677 1.00 94.44 83 GLY A CA 1
ATOM 650 C C . GLY A 1 83 ? 2.289 3.748 14.255 1.00 94.44 83 GLY A C 1
ATOM 651 O O . GLY A 1 83 ? 2.977 3.217 13.381 1.00 94.44 83 GLY A O 1
ATOM 652 N N . GLY A 1 84 ? 1.599 4.872 14.048 1.00 93.69 84 GLY A N 1
ATOM 653 C CA . GLY A 1 84 ? 1.577 5.575 12.762 1.00 93.69 84 GLY A CA 1
ATOM 654 C C . GLY A 1 84 ? 2.959 6.067 12.317 1.00 93.69 84 GLY A C 1
ATOM 655 O O . GLY A 1 84 ? 3.310 5.951 11.145 1.00 93.69 84 GLY A O 1
ATOM 656 N N . ALA A 1 85 ? 3.793 6.539 13.248 1.00 95.62 85 ALA A N 1
ATOM 657 C CA . ALA A 1 85 ? 5.155 6.974 12.948 1.00 95.62 85 ALA A CA 1
ATOM 658 C C . ALA A 1 85 ? 6.031 5.824 12.425 1.00 95.62 85 ALA A C 1
ATOM 660 O O . ALA A 1 85 ? 6.769 6.015 11.460 1.00 95.62 85 ALA A O 1
ATOM 661 N N . VAL A 1 86 ? 5.934 4.621 13.010 1.00 94.19 86 VAL A N 1
ATOM 662 C CA . VAL A 1 86 ? 6.677 3.443 12.522 1.00 94.19 86 VAL A CA 1
ATOM 663 C C . VAL A 1 86 ? 6.261 3.098 11.093 1.00 94.19 86 VAL A C 1
ATOM 665 O O . VAL A 1 86 ? 7.134 2.838 10.266 1.00 94.19 86 VAL A O 1
ATOM 668 N N . MET A 1 87 ? 4.961 3.152 10.781 1.00 92.50 87 MET A N 1
ATOM 669 C CA . MET A 1 87 ? 4.477 2.981 9.408 1.00 92.50 87 MET A CA 1
ATOM 670 C C . MET A 1 87 ? 5.086 4.046 8.483 1.00 92.50 87 MET A C 1
ATOM 672 O O . MET A 1 87 ? 5.728 3.695 7.497 1.00 92.50 87 MET A O 1
ATOM 676 N N . GLY A 1 88 ? 4.975 5.332 8.825 1.00 91.94 88 GLY A N 1
ATOM 677 C CA . GLY A 1 88 ? 5.495 6.427 7.998 1.00 91.94 88 GLY A CA 1
ATOM 678 C C . GLY A 1 88 ? 6.996 6.317 7.709 1.00 91.94 88 GLY A C 1
ATOM 679 O O . GLY A 1 88 ? 7.409 6.339 6.550 1.00 91.94 88 GLY A O 1
ATOM 680 N N . PHE A 1 89 ? 7.825 6.132 8.743 1.00 95.00 89 PHE A N 1
ATOM 681 C CA . PHE A 1 89 ? 9.275 6.005 8.564 1.00 95.00 89 PHE A CA 1
ATOM 682 C C . PHE A 1 89 ? 9.662 4.756 7.770 1.00 95.00 89 PHE A C 1
ATOM 684 O O . PHE A 1 89 ? 10.569 4.835 6.939 1.00 95.00 89 PHE A O 1
ATOM 691 N N . ALA A 1 90 ? 8.993 3.622 7.998 1.00 93.12 90 ALA A N 1
ATOM 692 C CA . ALA A 1 90 ? 9.264 2.386 7.270 1.00 93.12 90 ALA A CA 1
ATOM 693 C C . ALA A 1 90 ? 8.936 2.526 5.778 1.00 93.12 90 ALA A C 1
ATOM 695 O O . ALA A 1 90 ? 9.763 2.163 4.945 1.00 93.12 90 ALA A O 1
ATOM 696 N N . LEU A 1 91 ? 7.775 3.098 5.444 1.00 92.75 91 LEU A N 1
ATOM 697 C CA . LEU A 1 91 ? 7.322 3.264 4.061 1.00 92.75 91 LEU A CA 1
ATOM 698 C C . LEU A 1 91 ? 8.213 4.240 3.286 1.00 92.75 91 LEU A C 1
ATOM 700 O O . LEU A 1 91 ? 8.689 3.906 2.201 1.00 92.75 91 LEU A O 1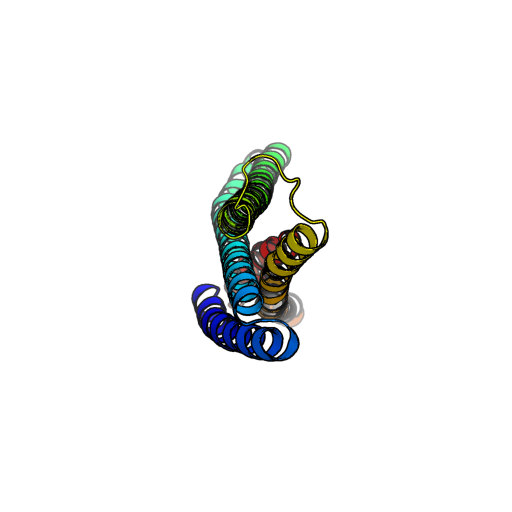
ATOM 704 N N . VAL A 1 92 ? 8.508 5.409 3.863 1.00 93.75 92 VAL A N 1
ATOM 705 C CA . VAL A 1 92 ? 9.371 6.416 3.222 1.00 93.75 92 VAL A CA 1
ATOM 706 C C . VAL A 1 92 ? 10.785 5.869 3.019 1.00 93.75 92 VAL A C 1
ATOM 708 O O . VAL A 1 92 ? 11.365 6.017 1.944 1.00 93.75 92 VAL A O 1
ATOM 711 N N . SER A 1 93 ? 11.333 5.188 4.029 1.00 95.00 93 SER A N 1
ATOM 712 C CA . SER A 1 93 ? 12.683 4.621 3.949 1.00 95.00 93 SER A CA 1
ATOM 713 C C . SER A 1 93 ? 12.763 3.487 2.925 1.00 95.00 93 SER A C 1
ATOM 715 O O . SER A 1 93 ? 13.733 3.418 2.171 1.00 95.00 93 SER A O 1
ATOM 717 N N . LEU A 1 94 ? 11.740 2.625 2.856 1.00 95.06 94 LEU A N 1
ATOM 718 C CA . LEU A 1 94 ? 11.649 1.548 1.869 1.00 95.06 94 LEU A CA 1
ATOM 719 C C . LEU A 1 94 ? 11.525 2.100 0.440 1.00 95.06 94 LEU A C 1
ATOM 721 O O . LEU A 1 94 ? 12.233 1.650 -0.460 1.00 95.06 94 LEU A O 1
ATOM 725 N N . GLY A 1 95 ? 10.672 3.104 0.231 1.00 94.06 95 GLY A N 1
ATOM 726 C CA . GLY A 1 95 ? 10.505 3.739 -1.075 1.00 94.06 95 GLY A CA 1
ATOM 727 C C . GLY A 1 95 ? 11.800 4.380 -1.580 1.00 94.06 95 GLY A C 1
ATOM 728 O O . GLY A 1 95 ? 12.190 4.155 -2.728 1.00 94.06 95 GLY A O 1
ATOM 729 N N . LEU A 1 96 ? 12.498 5.114 -0.704 1.00 95.50 96 LEU A N 1
ATOM 730 C CA . LEU A 1 96 ? 13.755 5.790 -1.028 1.00 95.50 96 LEU A CA 1
ATOM 731 C C . LEU A 1 96 ? 14.914 4.821 -1.263 1.00 95.50 96 LEU A C 1
ATOM 733 O O . LEU A 1 96 ? 15.677 5.023 -2.205 1.00 95.50 96 LEU A O 1
ATOM 737 N N . ILE A 1 97 ? 15.065 3.775 -0.442 1.00 96.38 97 ILE A N 1
ATOM 738 C CA . ILE A 1 97 ? 16.189 2.842 -0.597 1.00 96.38 97 ILE A CA 1
ATOM 739 C C . ILE A 1 97 ? 16.073 2.046 -1.899 1.00 96.38 97 ILE A C 1
ATOM 741 O O . ILE A 1 97 ? 17.068 1.888 -2.602 1.00 96.38 97 ILE A O 1
ATOM 745 N N . VAL A 1 98 ? 14.866 1.600 -2.266 1.00 96.56 98 VAL A N 1
ATOM 746 C CA . VAL A 1 98 ? 14.648 0.868 -3.520 1.00 96.56 98 VAL A CA 1
ATOM 747 C C . VAL A 1 98 ? 14.874 1.785 -4.721 1.00 96.56 98 VAL A C 1
ATOM 749 O O . VAL A 1 98 ? 15.573 1.393 -5.654 1.00 96.56 98 VAL A O 1
ATOM 752 N N . LEU A 1 99 ? 14.375 3.025 -4.673 1.00 95.19 99 LEU A N 1
ATOM 753 C CA . LEU A 1 99 ? 14.622 4.013 -5.725 1.00 95.19 99 LEU A CA 1
ATOM 754 C C . LEU A 1 99 ? 16.119 4.328 -5.871 1.00 95.19 99 LEU A C 1
ATOM 756 O O . LEU A 1 99 ? 16.643 4.339 -6.983 1.00 95.19 99 LEU A O 1
ATOM 760 N N . TYR A 1 100 ? 16.827 4.530 -4.758 1.00 95.00 100 TYR A N 1
ATOM 761 C CA . TYR A 1 100 ? 18.271 4.763 -4.756 1.00 95.00 100 TYR A CA 1
ATOM 762 C C . TYR A 1 100 ? 19.037 3.583 -5.365 1.00 95.00 100 TYR A C 1
ATOM 764 O O . TYR A 1 100 ? 19.929 3.788 -6.190 1.00 95.00 100 TYR A O 1
ATOM 772 N N . ILE A 1 101 ? 18.682 2.348 -4.998 1.00 95.38 101 ILE A N 1
ATOM 773 C CA . ILE A 1 101 ? 19.295 1.138 -5.561 1.00 95.38 101 ILE A CA 1
ATOM 774 C C . ILE A 1 101 ? 19.033 1.055 -7.069 1.00 95.38 101 ILE A C 1
ATOM 776 O O . ILE A 1 101 ? 19.971 0.791 -7.817 1.00 95.38 101 ILE A O 1
ATOM 780 N N . LEU A 1 102 ? 17.804 1.324 -7.526 1.00 93.88 102 LEU A N 1
ATOM 781 C CA . LEU A 1 102 ? 17.460 1.324 -8.953 1.00 93.88 102 LEU A CA 1
ATOM 782 C C . LEU A 1 102 ? 18.265 2.366 -9.735 1.00 93.88 102 LEU A C 1
ATOM 784 O O . LEU A 1 102 ? 18.867 2.023 -10.751 1.00 93.88 102 LEU A O 1
ATOM 788 N N . ILE A 1 103 ? 18.342 3.603 -9.233 1.00 92.12 103 ILE A N 1
ATOM 789 C CA . ILE A 1 103 ? 19.124 4.678 -9.861 1.00 92.12 103 ILE A CA 1
ATOM 790 C C . ILE A 1 103 ? 20.592 4.266 -9.987 1.00 92.12 103 ILE A C 1
ATOM 792 O O . ILE A 1 103 ? 21.165 4.367 -11.068 1.00 92.12 103 ILE A O 1
ATOM 796 N N . ASN A 1 104 ? 21.205 3.762 -8.912 1.00 90.38 104 ASN A N 1
ATOM 797 C CA . ASN A 1 104 ? 22.615 3.367 -8.939 1.00 90.38 104 ASN A CA 1
ATOM 798 C C . ASN A 1 104 ? 22.866 2.152 -9.840 1.00 90.38 104 ASN A C 1
ATOM 800 O O . ASN A 1 104 ? 23.860 2.125 -10.564 1.00 90.38 104 ASN A O 1
ATOM 804 N N . ALA A 1 105 ? 21.972 1.161 -9.827 1.00 90.75 105 ALA A N 1
ATOM 805 C CA . ALA A 1 105 ? 22.078 -0.014 -10.685 1.00 90.75 105 ALA A CA 1
ATOM 806 C C . ALA A 1 105 ? 21.980 0.364 -12.169 1.00 90.75 105 ALA A C 1
ATOM 808 O O . ALA A 1 105 ? 22.751 -0.136 -12.989 1.00 90.75 105 ALA A O 1
ATOM 809 N N . TYR A 1 106 ? 21.066 1.273 -12.516 1.00 89.56 106 TYR A N 1
ATOM 810 C CA . TYR A 1 106 ? 20.894 1.705 -13.900 1.00 89.56 106 TYR A CA 1
ATOM 811 C C . TYR A 1 106 ? 22.045 2.609 -14.316 1.00 89.56 106 TYR A C 1
ATOM 813 O O . TYR A 1 106 ? 22.622 2.395 -15.377 1.00 89.56 106 TYR A O 1
ATOM 821 N N . HIS A 1 107 ? 22.477 3.523 -13.449 1.00 85.25 107 HIS A N 1
ATOM 822 C CA . HIS A 1 107 ? 23.670 4.322 -13.691 1.00 85.25 107 HIS A CA 1
ATOM 823 C C . HIS A 1 107 ? 24.895 3.433 -13.954 1.00 85.25 107 HIS A C 1
ATOM 825 O O . HIS A 1 107 ? 25.615 3.667 -14.920 1.00 85.25 107 HIS A O 1
ATOM 831 N N . ALA A 1 108 ? 25.117 2.370 -13.171 1.00 83.31 108 ALA A N 1
ATOM 832 C CA . ALA A 1 108 ? 26.211 1.423 -13.403 1.00 83.31 108 ALA A CA 1
ATOM 833 C C . ALA A 1 108 ? 26.099 0.711 -14.764 1.00 83.31 108 ALA A C 1
ATOM 835 O O . ALA A 1 108 ? 27.100 0.562 -15.462 1.00 83.31 108 ALA A O 1
ATOM 836 N N . TYR A 1 109 ? 24.894 0.308 -15.174 1.00 82.69 109 TYR A N 1
ATOM 837 C CA . TYR A 1 109 ? 24.674 -0.328 -16.475 1.00 82.69 109 TYR A CA 1
ATOM 838 C C . TYR A 1 109 ? 24.901 0.636 -17.648 1.00 82.69 109 TYR A C 1
ATOM 840 O O . TYR A 1 109 ? 25.694 0.334 -18.536 1.00 82.69 109 TYR A O 1
ATOM 848 N N . TYR A 1 110 ? 24.258 1.806 -17.635 1.00 75.25 110 TYR A N 1
ATOM 849 C CA . TYR A 1 110 ? 24.363 2.795 -18.712 1.00 75.25 110 TYR A CA 1
ATOM 850 C C . TYR A 1 110 ? 25.777 3.400 -18.797 1.00 75.25 110 TYR A C 1
ATOM 852 O O . TYR A 1 110 ? 26.277 3.613 -19.898 1.00 75.25 110 TYR A O 1
ATOM 860 N N . SER A 1 111 ? 26.478 3.566 -17.666 1.00 69.38 111 SER A N 1
ATOM 861 C CA . SER A 1 111 ? 27.886 4.000 -17.653 1.00 69.38 111 SER A CA 1
ATOM 862 C C . SER A 1 111 ? 28.875 2.912 -18.081 1.00 69.38 111 SER A C 1
ATOM 864 O O . SER A 1 111 ? 29.920 3.235 -18.633 1.00 69.38 111 SER A O 1
ATOM 866 N N . THR A 1 112 ? 28.589 1.623 -17.880 1.00 62.94 112 THR A N 1
ATOM 867 C CA . THR A 1 112 ? 29.508 0.545 -18.304 1.00 62.94 112 THR A CA 1
ATOM 868 C C . THR A 1 112 ? 29.276 0.124 -19.759 1.00 62.94 112 THR A C 1
ATOM 870 O O . THR A 1 112 ? 30.220 -0.268 -20.438 1.00 62.94 112 THR A O 1
ATOM 873 N N . ALA A 1 113 ? 28.040 0.210 -20.259 1.00 55.78 113 ALA A N 1
ATOM 874 C CA . ALA A 1 113 ? 27.679 -0.250 -21.601 1.00 55.78 113 ALA A CA 1
ATOM 875 C C . ALA A 1 113 ? 28.087 0.712 -22.735 1.00 55.78 113 ALA A C 1
ATOM 877 O O . ALA A 1 113 ? 28.241 0.255 -23.865 1.00 55.78 113 ALA A O 1
ATOM 878 N N . PHE A 1 114 ? 28.280 2.007 -22.453 1.00 52.66 114 PHE A N 1
ATOM 879 C CA . PHE A 1 114 ? 28.508 3.032 -23.487 1.00 52.66 114 PHE A CA 1
ATOM 880 C C . PHE A 1 114 ? 29.826 3.813 -23.359 1.00 52.66 114 PHE A C 1
ATOM 882 O O . PHE A 1 114 ? 30.162 4.598 -24.242 1.00 52.66 114 PHE A O 1
ATOM 889 N N . THR A 1 115 ? 30.631 3.549 -22.328 1.00 48.94 115 THR A N 1
ATOM 890 C CA . THR A 1 115 ? 31.876 4.293 -22.080 1.00 48.94 115 THR A CA 1
ATOM 891 C C . THR A 1 115 ? 33.085 3.498 -22.575 1.00 48.94 115 THR A C 1
ATOM 893 O O . THR A 1 115 ? 33.684 2.723 -21.829 1.00 48.94 115 THR A O 1
ATOM 896 N N . THR A 1 116 ? 33.450 3.677 -23.849 1.00 50.12 116 THR A N 1
ATOM 897 C CA . THR A 1 116 ? 34.711 3.134 -24.402 1.00 50.12 116 THR A CA 1
ATOM 898 C C . THR A 1 116 ? 35.928 3.935 -23.906 1.00 50.12 116 THR A C 1
ATOM 900 O O . THR A 1 116 ? 37.018 3.381 -23.808 1.00 50.12 116 THR A O 1
ATOM 903 N N . ASP A 1 117 ? 35.730 5.182 -23.457 1.00 46.75 117 ASP A N 1
ATOM 904 C CA . ASP A 1 117 ? 36.757 6.020 -22.831 1.00 46.75 117 ASP A CA 1
ATOM 905 C C . ASP A 1 117 ? 36.269 6.608 -21.498 1.00 46.75 117 ASP A C 1
ATOM 907 O O . ASP A 1 117 ? 35.318 7.382 -21.450 1.00 46.75 117 ASP A O 1
ATOM 911 N N . LYS A 1 118 ? 36.953 6.264 -20.396 1.00 51.16 118 LYS A N 1
ATOM 912 C CA . LYS A 1 118 ? 36.621 6.576 -18.981 1.00 51.16 118 LYS A CA 1
ATOM 913 C C . LYS A 1 118 ? 36.481 8.072 -18.611 1.00 51.16 118 LYS A C 1
ATOM 915 O O . LYS A 1 118 ? 36.364 8.382 -17.427 1.00 51.16 118 LYS A O 1
ATOM 920 N N . TYR A 1 119 ? 36.537 8.986 -19.577 1.00 48.59 119 TYR A N 1
ATOM 921 C CA . TYR A 1 119 ? 36.564 10.440 -19.383 1.00 48.59 119 TYR A CA 1
ATOM 922 C C . TYR A 1 119 ? 35.509 11.213 -20.190 1.00 48.59 119 TYR A C 1
ATOM 924 O O . TYR A 1 119 ? 35.487 12.442 -20.110 1.00 48.59 119 TYR A O 1
ATOM 932 N N . GLU A 1 120 ? 34.625 10.541 -20.933 1.00 49.97 120 GLU A N 1
ATOM 933 C CA . GLU A 1 120 ? 33.480 11.210 -21.556 1.00 49.97 120 GLU A CA 1
ATOM 934 C C . GLU A 1 120 ? 32.320 11.345 -20.562 1.00 49.97 120 GLU A C 1
ATOM 936 O O . GLU A 1 120 ? 31.955 10.403 -19.856 1.00 49.97 120 GLU A O 1
ATOM 941 N N . ALA A 1 121 ? 31.758 12.552 -20.473 1.00 56.91 121 ALA A N 1
ATOM 942 C CA . ALA A 1 121 ? 30.547 12.793 -19.705 1.00 56.91 121 ALA A CA 1
ATOM 943 C C . ALA A 1 121 ? 29.401 11.958 -20.296 1.00 56.91 121 ALA A C 1
ATOM 945 O O . ALA A 1 121 ? 29.228 11.941 -21.514 1.00 56.91 121 ALA A O 1
ATOM 946 N N . VAL A 1 122 ? 28.614 11.295 -19.440 1.00 61.78 122 VAL A N 1
ATOM 947 C CA . VAL A 1 122 ? 27.408 10.560 -19.858 1.00 61.78 122 VAL A CA 1
ATOM 948 C C . VAL A 1 122 ? 26.551 11.484 -20.722 1.00 61.78 122 VAL A C 1
ATOM 950 O O . VAL A 1 122 ? 26.224 12.598 -20.299 1.00 61.78 122 VAL A O 1
ATOM 953 N N . SER A 1 123 ? 26.206 11.038 -21.933 1.00 68.31 123 SER A N 1
ATOM 954 C CA . SER A 1 123 ? 25.384 11.831 -22.842 1.00 68.31 123 SER A CA 1
ATOM 955 C C . SER A 1 123 ? 24.051 12.179 -22.174 1.00 68.31 123 SER A C 1
ATOM 957 O O . SER A 1 123 ? 23.461 11.386 -21.429 1.00 68.31 123 SER A O 1
ATOM 959 N N . PHE A 1 124 ? 23.551 13.385 -22.447 1.00 74.19 124 PHE A N 1
ATOM 960 C CA . PHE A 1 124 ? 22.245 13.828 -21.957 1.00 74.19 124 PHE A CA 1
ATOM 961 C C . PHE A 1 124 ? 21.127 12.857 -22.374 1.00 74.19 124 PHE A C 1
ATOM 963 O O . PHE A 1 124 ? 20.187 12.622 -21.616 1.00 74.19 124 PHE A O 1
ATOM 970 N N . GLU A 1 125 ? 21.259 12.254 -23.555 1.00 74.88 125 GLU A N 1
ATOM 971 C CA . GLU A 1 125 ? 20.284 11.323 -24.122 1.00 74.88 125 GLU A CA 1
ATOM 972 C C . GLU A 1 125 ? 20.243 9.981 -23.368 1.00 74.88 125 GLU A C 1
ATOM 974 O O . GLU A 1 125 ? 19.158 9.473 -23.081 1.00 74.88 125 GLU A O 1
ATOM 979 N N . ASP A 1 126 ? 21.393 9.478 -22.910 1.00 74.38 126 ASP A N 1
ATOM 980 C CA . ASP A 1 126 ? 21.479 8.251 -22.103 1.00 74.38 126 ASP A CA 1
ATOM 981 C C . ASP A 1 126 ? 20.941 8.466 -20.687 1.00 74.38 126 ASP A C 1
ATOM 983 O O . ASP A 1 126 ? 20.223 7.629 -20.135 1.00 74.38 126 ASP A O 1
ATOM 987 N N . THR A 1 127 ? 21.231 9.634 -20.107 1.00 79.25 127 THR A N 1
ATOM 988 C CA . THR A 1 127 ? 20.681 10.029 -18.804 1.00 79.25 127 THR A CA 1
ATOM 989 C C . THR A 1 127 ? 19.158 10.138 -18.875 1.00 79.25 127 THR A C 1
ATOM 991 O O . THR A 1 127 ? 18.456 9.685 -17.969 1.00 79.25 127 THR A O 1
ATOM 994 N N . LYS A 1 128 ? 18.632 10.697 -19.971 1.00 83.94 128 LYS A N 1
ATOM 995 C CA . LYS A 1 128 ? 17.192 10.777 -20.220 1.00 83.94 128 LYS A CA 1
ATOM 996 C C . LYS A 1 128 ? 16.568 9.381 -20.315 1.00 83.94 128 LYS A C 1
ATOM 998 O O . LYS A 1 128 ? 15.620 9.112 -19.583 1.00 83.94 128 LYS A O 1
ATOM 1003 N N . ALA A 1 129 ? 17.130 8.485 -21.128 1.00 82.94 129 ALA A N 1
ATOM 1004 C CA . ALA A 1 129 ? 16.630 7.114 -21.270 1.00 82.94 129 ALA A CA 1
ATOM 1005 C C . ALA A 1 129 ? 16.642 6.338 -19.937 1.00 82.94 129 ALA A C 1
ATOM 1007 O O . ALA A 1 129 ? 15.716 5.580 -19.639 1.00 82.94 129 ALA A O 1
ATOM 1008 N N . MET A 1 130 ? 17.661 6.563 -19.100 1.00 87.19 130 MET A N 1
ATOM 1009 C CA . MET A 1 130 ? 17.754 5.983 -17.760 1.00 87.19 130 MET A CA 1
ATOM 1010 C C . MET A 1 130 ? 16.588 6.422 -16.861 1.00 87.19 130 MET A C 1
ATOM 1012 O O . MET A 1 130 ? 15.922 5.578 -16.258 1.00 87.19 130 MET A O 1
ATOM 1016 N N . TYR A 1 131 ? 16.324 7.729 -16.767 1.00 89.50 131 TYR A N 1
ATOM 1017 C CA . TYR A 1 131 ? 15.235 8.250 -15.934 1.00 89.50 131 TYR A CA 1
ATOM 1018 C C . TYR A 1 131 ? 13.846 7.932 -16.501 1.00 89.50 131 TYR A C 1
ATOM 1020 O O . TYR A 1 131 ? 12.922 7.694 -15.725 1.00 89.50 131 TYR A O 1
ATOM 1028 N N . GLU A 1 132 ? 13.695 7.849 -17.824 1.00 89.88 132 GLU A N 1
ATOM 1029 C CA . GLU A 1 132 ? 12.465 7.359 -18.461 1.00 89.88 132 GLU A CA 1
ATOM 1030 C C . GLU A 1 132 ? 12.174 5.902 -18.088 1.00 89.88 132 GLU A C 1
ATOM 1032 O O . GLU A 1 132 ? 11.027 5.559 -17.805 1.00 89.88 132 GLU A O 1
ATOM 1037 N N . ALA A 1 133 ? 13.202 5.053 -17.996 1.00 90.69 133 ALA A N 1
ATOM 1038 C CA . ALA A 1 133 ? 13.021 3.690 -17.511 1.00 90.69 133 ALA A CA 1
ATOM 1039 C C . ALA A 1 133 ? 12.634 3.651 -16.022 1.00 90.69 133 ALA A C 1
ATOM 1041 O O . ALA A 1 133 ? 11.725 2.912 -15.635 1.00 90.69 133 ALA A O 1
ATOM 1042 N N . ILE A 1 134 ? 13.264 4.492 -15.193 1.00 93.94 134 ILE A N 1
ATOM 1043 C CA . ILE A 1 134 ? 12.948 4.621 -13.759 1.00 93.94 134 ILE A CA 1
ATOM 1044 C C . ILE A 1 134 ? 11.524 5.139 -13.536 1.00 93.94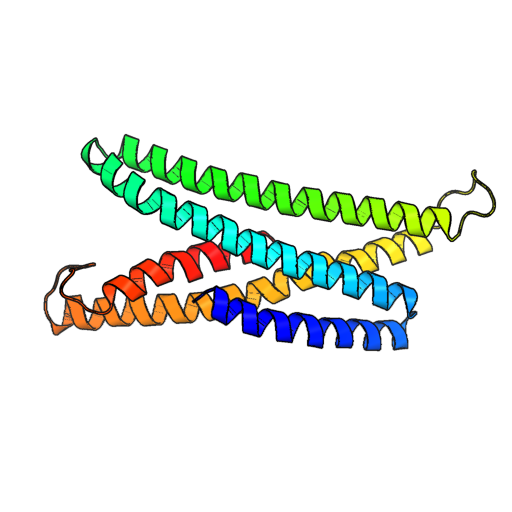 134 ILE A C 1
ATOM 1046 O O . ILE A 1 134 ? 10.907 4.774 -12.539 1.00 93.94 134 ILE A O 1
ATOM 1050 N N . ALA A 1 135 ? 10.948 5.914 -14.461 1.00 93.88 135 ALA A N 1
ATOM 1051 C CA . ALA A 1 135 ? 9.551 6.346 -14.370 1.00 93.88 135 ALA A CA 1
ATOM 1052 C C . ALA A 1 135 ? 8.569 5.158 -14.270 1.00 93.88 135 ALA A C 1
ATOM 1054 O O . ALA A 1 135 ? 7.495 5.288 -13.678 1.00 93.88 135 ALA A O 1
ATOM 1055 N N . GLY A 1 136 ? 8.967 3.972 -14.753 1.00 94.44 136 GLY A N 1
ATOM 1056 C CA . GLY A 1 136 ? 8.241 2.723 -14.530 1.00 94.44 136 GLY A CA 1
ATOM 1057 C C . GLY A 1 136 ? 8.029 2.394 -13.046 1.00 94.44 136 GLY A C 1
ATOM 1058 O O . GLY A 1 136 ? 7.001 1.823 -12.702 1.00 94.44 136 GLY A O 1
ATOM 1059 N N . TYR A 1 137 ? 8.941 2.797 -12.157 1.00 96.62 137 TYR A N 1
ATOM 1060 C CA . TYR A 1 137 ? 8.840 2.584 -10.709 1.00 96.62 137 TYR A CA 1
ATOM 1061 C C . TYR A 1 137 ? 7.610 3.261 -10.104 1.00 96.62 137 TYR A C 1
ATOM 1063 O O . TYR A 1 137 ? 6.829 2.603 -9.418 1.00 96.62 137 TYR A O 1
ATOM 1071 N N . GLY A 1 138 ? 7.397 4.541 -10.425 1.00 95.81 138 GLY A N 1
ATOM 1072 C CA . GLY A 1 138 ? 6.189 5.262 -10.019 1.00 95.81 138 GLY A CA 1
ATOM 1073 C C . GLY A 1 138 ? 4.941 4.608 -10.606 1.00 95.81 138 GLY A C 1
ATOM 1074 O O . GLY A 1 138 ? 4.031 4.249 -9.870 1.00 95.81 138 GLY A O 1
ATOM 1075 N N . LEU A 1 139 ? 4.954 4.311 -11.913 1.00 96.19 139 LEU A N 1
ATOM 1076 C CA . LEU A 1 139 ? 3.832 3.650 -12.590 1.00 96.19 139 LEU A CA 1
ATOM 1077 C C . LEU A 1 139 ? 3.422 2.333 -11.910 1.00 96.19 139 LEU A C 1
ATOM 1079 O O . LEU A 1 139 ? 2.232 2.084 -11.719 1.00 96.19 139 LEU A O 1
ATOM 1083 N N . GLY A 1 140 ? 4.388 1.489 -11.543 1.00 95.81 140 GLY A N 1
ATOM 1084 C CA . GLY A 1 140 ? 4.128 0.237 -10.830 1.00 95.81 140 GLY A CA 1
ATOM 1085 C C . GLY A 1 140 ? 3.541 0.463 -9.445 1.00 95.81 140 GLY A C 1
ATOM 1086 O O . GLY A 1 140 ? 2.575 -0.204 -9.067 1.00 95.81 140 GLY A O 1
ATOM 1087 N N . GLY A 1 141 ? 4.087 1.440 -8.720 1.00 95.12 141 GLY A N 1
ATOM 1088 C CA . GLY A 1 141 ? 3.617 1.820 -7.397 1.00 95.12 141 GLY A CA 1
ATOM 1089 C C . GLY A 1 141 ? 2.168 2.282 -7.382 1.00 95.12 141 GLY A C 1
ATOM 1090 O O . GLY A 1 141 ? 1.347 1.679 -6.681 1.00 95.12 141 GLY A O 1
ATOM 1091 N N . SER A 1 142 ? 1.837 3.283 -8.203 1.00 95.31 142 SER A N 1
ATOM 1092 C CA . SER A 1 142 ? 0.484 3.842 -8.261 1.00 95.31 142 SER A CA 1
ATOM 1093 C C . SER A 1 142 ? -0.525 2.856 -8.867 1.00 95.31 142 SER A C 1
ATOM 1095 O O . SER A 1 142 ? -1.686 2.849 -8.465 1.00 95.31 142 SER A O 1
ATOM 1097 N N . SER A 1 143 ? -0.104 1.973 -9.786 1.00 94.69 143 SER A N 1
ATOM 1098 C CA . SER A 1 143 ? -0.995 0.938 -10.341 1.00 94.69 143 SER A CA 1
ATOM 1099 C C . SER A 1 143 ? -1.471 -0.037 -9.265 1.00 94.69 143 SER A C 1
ATOM 1101 O O . SER A 1 143 ? -2.662 -0.323 -9.177 1.00 94.69 143 SER A O 1
ATOM 1103 N N . VAL A 1 144 ? -0.562 -0.531 -8.418 1.00 93.75 144 VAL A N 1
ATOM 1104 C CA . VAL A 1 144 ? -0.924 -1.391 -7.278 1.00 93.75 144 VAL A CA 1
ATOM 1105 C C . VAL A 1 144 ? -1.759 -0.620 -6.260 1.00 93.75 144 VAL A C 1
ATOM 1107 O O . VAL A 1 144 ? -2.760 -1.147 -5.772 1.00 93.75 144 VAL A O 1
ATOM 1110 N N . ALA A 1 145 ? -1.379 0.626 -5.968 1.00 93.62 145 ALA A N 1
ATOM 1111 C CA . ALA A 1 145 ? -2.092 1.471 -5.019 1.00 93.62 145 ALA A CA 1
ATOM 1112 C C . ALA A 1 145 ? -3.553 1.697 -5.419 1.00 93.62 145 ALA A C 1
ATOM 1114 O O . ALA A 1 145 ? -4.440 1.606 -4.573 1.00 93.62 145 ALA A O 1
ATOM 1115 N N . LEU A 1 146 ? -3.814 1.910 -6.713 1.00 94.38 146 LEU A N 1
ATOM 1116 C CA . LEU A 1 146 ? -5.163 2.051 -7.250 1.00 94.38 146 LEU A CA 1
ATOM 1117 C C . LEU A 1 146 ? -6.034 0.849 -6.874 1.00 94.38 146 LEU A C 1
ATOM 1119 O O . LEU A 1 146 ? -7.123 1.021 -6.329 1.00 94.38 146 LEU A O 1
ATOM 1123 N N . PHE A 1 147 ? -5.555 -0.368 -7.137 1.00 93.19 147 PHE A N 1
ATOM 1124 C CA . PHE A 1 147 ? -6.329 -1.560 -6.818 1.00 93.19 147 PHE A CA 1
ATOM 1125 C C . PHE A 1 147 ? -6.455 -1.789 -5.316 1.00 93.19 147 PHE A C 1
ATOM 1127 O O . PHE A 1 147 ? -7.558 -2.084 -4.875 1.00 93.19 147 PHE A O 1
ATOM 1134 N N . GLY A 1 148 ? -5.384 -1.613 -4.536 1.00 91.12 148 GLY A N 1
ATOM 1135 C CA . GLY A 1 148 ? -5.440 -1.784 -3.079 1.00 91.12 148 GLY A CA 1
ATOM 1136 C C . GLY A 1 148 ? -6.407 -0.803 -2.412 1.00 91.12 148 GLY A C 1
ATOM 1137 O O . GLY A 1 148 ? -7.169 -1.170 -1.519 1.00 91.12 148 GLY A O 1
ATOM 1138 N N . ARG A 1 149 ? -6.450 0.446 -2.889 1.00 91.69 149 ARG A N 1
ATOM 1139 C CA . ARG A 1 149 ? -7.373 1.466 -2.385 1.00 91.69 149 ARG A CA 1
ATOM 1140 C C . ARG A 1 149 ? -8.819 1.182 -2.780 1.00 91.69 149 ARG A C 1
ATOM 1142 O O . ARG A 1 149 ? -9.717 1.366 -1.964 1.00 91.69 149 ARG A O 1
ATOM 1149 N N . VAL A 1 150 ? -9.057 0.731 -4.010 1.00 94.31 150 VAL A N 1
ATOM 1150 C CA . VAL A 1 150 ? -10.408 0.384 -4.476 1.00 94.31 150 VAL A CA 1
ATOM 1151 C C . VAL A 1 150 ? -10.901 -0.901 -3.809 1.00 94.31 150 VAL A C 1
ATOM 1153 O O . VAL A 1 150 ? -12.000 -0.915 -3.264 1.00 94.31 150 VAL A O 1
ATOM 1156 N N . GLY A 1 151 ? -10.101 -1.966 -3.811 1.00 93.44 151 GLY A N 1
ATOM 1157 C CA . GLY A 1 151 ? -10.446 -3.262 -3.230 1.00 93.44 151 GLY A CA 1
ATOM 1158 C C . GLY A 1 151 ? -10.644 -3.178 -1.720 1.00 93.44 151 GLY A C 1
ATOM 1159 O O . GLY A 1 151 ? -11.713 -3.536 -1.217 1.00 93.44 151 GLY A O 1
ATOM 1160 N N . GLY A 1 152 ? -9.662 -2.628 -1.004 1.00 92.75 152 GLY A N 1
ATOM 1161 C CA . GLY A 1 152 ? -9.764 -2.367 0.430 1.00 92.75 152 GLY A CA 1
ATOM 1162 C C . GLY A 1 152 ? -10.888 -1.384 0.778 1.00 92.75 152 GLY A C 1
ATOM 1163 O O . GLY A 1 152 ? -11.623 -1.621 1.733 1.00 92.75 152 GLY A O 1
ATOM 1164 N N . GLY A 1 153 ? -11.080 -0.335 -0.030 1.00 92.81 153 GLY A N 1
ATOM 1165 C CA . GLY A 1 153 ? -12.142 0.665 0.129 1.00 92.81 153 GLY A CA 1
ATOM 1166 C C . GLY A 1 153 ? -13.554 0.086 0.000 1.00 92.81 153 GLY A C 1
ATOM 1167 O O . GLY A 1 153 ? -14.429 0.383 0.813 1.00 92.81 153 GLY A O 1
ATOM 1168 N N . ILE A 1 154 ? -13.776 -0.785 -0.989 1.00 95.69 154 ILE A N 1
ATOM 1169 C CA . ILE A 1 154 ? -15.045 -1.507 -1.149 1.00 95.69 154 ILE A CA 1
ATOM 1170 C C . ILE A 1 154 ? -15.278 -2.427 0.050 1.00 95.69 154 ILE A C 1
ATOM 1172 O O . ILE A 1 154 ? -16.382 -2.447 0.589 1.00 95.69 154 ILE A O 1
ATOM 1176 N N . TYR A 1 155 ? -14.249 -3.163 0.483 1.00 95.19 155 TYR A N 1
ATOM 1177 C CA . TYR A 1 155 ? -14.361 -4.073 1.622 1.00 95.19 155 TYR A CA 1
ATOM 1178 C C . TYR A 1 155 ? -14.738 -3.325 2.908 1.00 95.19 155 TYR A C 1
ATOM 1180 O O . TYR A 1 155 ? -15.707 -3.709 3.560 1.00 95.19 155 TYR A O 1
ATOM 1188 N N . THR A 1 156 ? -14.013 -2.249 3.247 1.00 94.56 156 THR A N 1
ATOM 1189 C CA . THR A 1 156 ? -14.280 -1.475 4.471 1.00 94.56 156 THR A CA 1
ATOM 1190 C C . THR A 1 156 ? -15.656 -0.824 4.425 1.00 94.56 156 THR A C 1
ATOM 1192 O O . THR A 1 156 ? -16.478 -1.072 5.299 1.00 94.56 156 THR A O 1
ATOM 1195 N N . LYS A 1 157 ? -15.997 -0.102 3.349 1.00 95.00 157 LYS A N 1
ATOM 1196 C CA . LYS A 1 157 ? -17.264 0.641 3.306 1.00 95.00 157 LYS A CA 1
ATOM 1197 C C . LYS A 1 157 ? -18.499 -0.234 3.175 1.00 95.00 157 LYS A C 1
ATOM 1199 O O . LYS A 1 157 ? -19.552 0.152 3.673 1.00 95.00 157 LYS A O 1
ATOM 1204 N N . ALA A 1 158 ? -18.394 -1.414 2.568 1.00 95.50 158 ALA A N 1
ATOM 1205 C CA . ALA A 1 158 ? -19.493 -2.374 2.597 1.00 95.50 158 ALA A CA 1
ATOM 1206 C C . ALA A 1 158 ? -19.738 -2.925 4.013 1.00 95.50 158 ALA A C 1
ATOM 1208 O O . ALA A 1 158 ? -20.893 -3.117 4.395 1.00 95.50 158 ALA A O 1
ATOM 1209 N N . ALA A 1 159 ? -18.670 -3.175 4.779 1.00 94.56 159 ALA A N 1
ATOM 1210 C CA . ALA A 1 159 ? -18.765 -3.687 6.141 1.00 94.56 159 ALA A CA 1
ATOM 1211 C C . ALA A 1 159 ? -19.259 -2.617 7.128 1.00 94.56 159 ALA A C 1
ATOM 1213 O O . ALA A 1 159 ? -20.242 -2.875 7.814 1.00 94.56 159 ALA A O 1
ATOM 1214 N N . ASP A 1 160 ? -18.645 -1.433 7.117 1.00 93.62 160 ASP A N 1
ATOM 1215 C CA . ASP A 1 160 ? -18.971 -0.244 7.923 1.00 93.62 160 ASP A CA 1
ATOM 1216 C C . ASP A 1 160 ? -20.462 0.121 7.786 1.00 93.62 160 ASP A C 1
ATOM 1218 O O . ASP A 1 160 ? -21.253 -0.004 8.724 1.00 93.62 160 ASP A O 1
ATOM 1222 N N . VAL A 1 161 ? -20.919 0.397 6.556 1.00 95.19 161 VAL A N 1
ATOM 1223 C CA . VAL A 1 161 ? -22.323 0.766 6.293 1.00 95.19 161 VAL A CA 1
ATOM 1224 C C . VAL A 1 161 ? -23.293 -0.351 6.693 1.00 95.19 161 VAL A C 1
ATOM 1226 O O . VAL A 1 161 ? -24.373 -0.078 7.223 1.00 95.19 161 VAL A O 1
ATOM 1229 N N . GLY A 1 162 ? -22.934 -1.614 6.446 1.00 94.38 162 GLY A N 1
ATOM 1230 C CA . GLY A 1 162 ? -23.762 -2.759 6.821 1.00 94.38 162 GLY A CA 1
ATOM 1231 C C . GLY A 1 162 ? -23.868 -2.942 8.336 1.00 94.38 162 GLY A C 1
ATOM 1232 O O . GLY A 1 162 ? -24.964 -3.183 8.849 1.00 94.38 162 GLY A O 1
ATOM 1233 N N . ALA A 1 163 ? -22.746 -2.808 9.047 1.00 93.62 163 ALA A N 1
ATOM 1234 C CA . ALA A 1 163 ? -22.665 -2.939 10.494 1.00 93.62 163 ALA A CA 1
ATOM 1235 C C . ALA A 1 163 ? -23.463 -1.834 11.185 1.00 93.62 163 ALA A C 1
ATOM 1237 O O . ALA A 1 163 ? -24.287 -2.131 12.055 1.00 93.62 163 ALA A O 1
ATOM 1238 N N . ASP A 1 164 ? -23.281 -0.591 10.755 1.00 93.75 164 ASP A N 1
ATOM 1239 C CA . ASP A 1 164 ? -23.918 0.563 11.369 1.00 93.75 164 ASP A CA 1
ATOM 1240 C C . ASP A 1 164 ? -25.425 0.609 11.112 1.00 93.75 164 ASP A C 1
ATOM 1242 O O . ASP A 1 164 ? -26.202 0.794 12.052 1.00 93.75 164 ASP A O 1
ATOM 1246 N N . LEU A 1 165 ? -25.880 0.383 9.875 1.00 93.94 165 LEU A N 1
ATOM 1247 C CA . LEU A 1 165 ? -27.313 0.424 9.569 1.00 93.94 165 LEU A CA 1
ATOM 1248 C C . LEU A 1 165 ? -28.071 -0.712 10.266 1.00 93.94 165 LEU A C 1
ATOM 1250 O O . LEU A 1 165 ? -29.040 -0.466 10.985 1.00 93.94 165 LEU A O 1
ATOM 1254 N N . ALA A 1 166 ? -27.622 -1.958 10.102 1.00 92.44 166 ALA A N 1
ATOM 1255 C CA . ALA A 1 166 ? -28.319 -3.096 10.696 1.00 92.44 166 ALA A CA 1
ATOM 1256 C C . ALA A 1 166 ? -28.193 -3.113 12.229 1.00 92.44 166 ALA A C 1
ATOM 1258 O O . ALA A 1 166 ? -29.140 -3.472 12.929 1.00 92.44 166 ALA A O 1
ATOM 1259 N N . GLY A 1 167 ? -27.032 -2.719 12.760 1.00 92.81 167 GLY A N 1
ATOM 1260 C CA . GLY A 1 167 ? -26.755 -2.705 14.191 1.00 92.81 167 GLY A CA 1
ATOM 1261 C C . GLY A 1 167 ? -27.430 -1.543 14.911 1.00 92.81 167 GLY A C 1
ATOM 1262 O O . GLY A 1 167 ? -28.281 -1.770 15.772 1.00 92.81 167 GLY A O 1
ATOM 1263 N N . LYS A 1 168 ? -27.057 -0.303 14.574 1.00 91.69 168 LYS A N 1
ATOM 1264 C CA . LYS A 1 168 ? -27.513 0.897 15.293 1.00 91.69 168 LYS A CA 1
ATOM 1265 C C . LYS A 1 168 ? -28.953 1.263 14.958 1.00 91.69 168 LYS A C 1
ATOM 1267 O O . LYS A 1 168 ? -29.723 1.558 15.869 1.00 91.69 168 LYS A O 1
ATOM 1272 N N . VAL A 1 169 ? -29.304 1.287 13.669 1.00 92.94 169 VAL A N 1
ATOM 1273 C CA . VAL A 1 169 ? -30.586 1.853 13.212 1.00 92.94 169 VAL A CA 1
ATOM 1274 C C . VAL A 1 169 ? -31.727 0.853 13.376 1.00 92.94 169 VAL A C 1
ATOM 1276 O O . VAL A 1 169 ? -32.761 1.207 13.934 1.00 92.94 169 VAL A O 1
ATOM 1279 N N . GLU A 1 170 ? -31.534 -0.392 12.938 1.00 93.25 170 GLU A N 1
ATOM 1280 C CA . GLU A 1 170 ? -32.595 -1.411 12.955 1.00 93.25 170 GLU A CA 1
ATOM 1281 C C . GLU A 1 170 ? -32.660 -2.180 14.284 1.00 93.25 170 GLU A C 1
ATOM 1283 O O . GLU A 1 170 ? -33.726 -2.322 14.884 1.00 93.25 170 GLU A O 1
ATOM 1288 N N . ALA A 1 171 ? -31.520 -2.682 14.773 1.00 92.44 171 ALA A N 1
ATOM 1289 C CA . ALA A 1 171 ? -31.477 -3.541 15.959 1.00 92.44 171 ALA A CA 1
ATOM 1290 C C . ALA A 1 171 ? -31.283 -2.782 17.287 1.00 92.44 171 ALA A C 1
ATOM 1292 O O . ALA A 1 171 ? -31.347 -3.398 18.356 1.00 92.44 171 ALA A O 1
ATOM 1293 N N . GLY A 1 172 ? -31.031 -1.468 17.246 1.00 93.19 172 GLY A N 1
ATOM 1294 C CA . GLY A 1 172 ? -30.792 -0.643 18.437 1.00 93.19 172 GLY A CA 1
ATOM 1295 C C . GLY A 1 172 ? -29.550 -1.052 19.241 1.00 93.19 172 GLY A C 1
ATOM 1296 O O . GLY A 1 172 ? -29.493 -0.841 20.455 1.00 93.19 172 GLY A O 1
ATOM 1297 N N . LEU A 1 173 ? -28.572 -1.688 18.591 1.00 94.56 173 LEU A N 1
ATOM 1298 C CA . LEU A 1 173 ? -27.291 -2.055 19.188 1.00 94.56 173 LEU A CA 1
ATOM 1299 C C . LEU A 1 173 ? -26.365 -0.837 19.279 1.00 94.56 173 LEU A C 1
ATOM 1301 O O . LEU A 1 173 ? -26.539 0.168 18.591 1.00 94.56 173 LEU A O 1
ATOM 1305 N N . ARG A 1 174 ? -25.353 -0.933 20.146 1.00 94.50 174 ARG A N 1
ATOM 1306 C CA . ARG A 1 174 ? -24.266 0.052 20.172 1.00 94.50 174 ARG A CA 1
ATOM 1307 C C . ARG A 1 174 ? -23.360 -0.143 18.950 1.00 94.50 174 ARG A C 1
ATOM 1309 O O . ARG A 1 174 ? -23.327 -1.218 18.358 1.00 94.50 174 ARG A O 1
ATOM 1316 N N . GLU A 1 175 ? -22.612 0.899 18.611 1.00 93.25 175 GLU A N 1
ATOM 1317 C CA . GLU A 1 175 ? -21.469 0.794 17.698 1.00 93.25 175 GLU A CA 1
ATOM 1318 C C . GLU A 1 175 ? -20.476 -0.258 18.195 1.00 93.25 175 GLU A C 1
ATOM 1320 O O . GLU A 1 175 ? -20.290 -0.385 19.411 1.00 93.25 175 GLU A O 1
ATOM 1325 N N . ASP A 1 176 ? -19.896 -1.020 17.265 1.00 93.62 176 ASP A N 1
ATOM 1326 C CA . ASP A 1 176 ? -18.957 -2.112 17.550 1.00 93.62 176 ASP A CA 1
ATOM 1327 C C . ASP A 1 176 ? -19.474 -3.170 18.543 1.00 93.62 176 ASP A C 1
ATOM 1329 O O . ASP A 1 176 ? -18.700 -3.837 19.237 1.00 93.62 176 ASP A O 1
ATOM 1333 N N . ASP A 1 177 ? -20.797 -3.348 18.648 1.00 95.56 177 ASP A N 1
ATOM 1334 C CA . ASP A 1 177 ? -21.359 -4.339 19.563 1.00 95.56 177 ASP A CA 1
ATOM 1335 C C . ASP A 1 177 ? -20.946 -5.761 19.138 1.00 95.56 177 ASP A C 1
ATOM 1337 O O . ASP A 1 177 ? -21.201 -6.161 18.000 1.00 95.56 177 ASP A O 1
ATOM 1341 N N . PRO A 1 178 ? -20.382 -6.584 20.041 1.00 94.81 178 PRO A N 1
ATOM 1342 C CA . PRO A 1 178 ? -19.889 -7.919 19.697 1.00 94.81 178 PRO A CA 1
ATOM 1343 C C . PRO A 1 178 ? -20.984 -8.886 19.222 1.00 94.81 178 PRO A C 1
ATOM 1345 O O . PRO A 1 178 ? -20.674 -9.962 18.713 1.00 94.81 178 PRO A O 1
ATOM 1348 N N . ARG A 1 179 ? -22.267 -8.546 19.405 1.00 95.25 179 ARG A N 1
ATOM 1349 C CA . ARG A 1 179 ? -23.405 -9.322 18.888 1.00 95.25 179 ARG A CA 1
ATOM 1350 C C . ARG A 1 179 ? -23.675 -9.060 17.407 1.00 95.25 179 ARG A C 1
ATOM 1352 O O . ARG A 1 179 ? -24.374 -9.855 16.783 1.00 95.25 179 ARG A O 1
ATOM 1359 N N . ASN A 1 180 ? -23.161 -7.963 16.854 1.00 95.31 180 ASN A N 1
ATOM 1360 C CA . ASN A 1 180 ? -23.311 -7.637 15.445 1.00 95.31 180 ASN A CA 1
ATOM 1361 C C . ASN A 1 180 ? -22.269 -8.422 14.620 1.00 95.31 180 ASN A C 1
ATOM 1363 O O . ASN A 1 180 ? -21.065 -8.206 14.780 1.00 95.31 180 ASN A O 1
ATOM 1367 N N . PRO A 1 181 ? -22.696 -9.328 13.720 1.00 94.62 181 PRO A N 1
ATOM 1368 C CA . PRO A 1 181 ? -21.778 -10.193 12.980 1.00 94.62 181 PRO A CA 1
ATOM 1369 C C . PRO A 1 181 ? -20.866 -9.433 12.004 1.00 94.62 181 PRO A C 1
ATOM 1371 O O . PRO A 1 181 ? -19.853 -9.984 11.575 1.00 94.62 181 PRO A O 1
ATOM 1374 N N . ALA A 1 182 ? -21.201 -8.189 11.648 1.00 95.19 182 ALA A N 1
ATOM 1375 C CA . ALA A 1 182 ? -20.425 -7.385 10.707 1.00 95.19 182 ALA A CA 1
ATOM 1376 C C . ALA A 1 182 ? -19.223 -6.664 11.350 1.00 95.19 182 ALA A C 1
ATOM 1378 O O . ALA A 1 182 ? -18.301 -6.287 10.634 1.00 95.19 182 ALA A O 1
ATOM 1379 N N . VAL A 1 183 ? -19.163 -6.551 12.683 1.00 94.62 183 VAL A N 1
ATOM 1380 C CA . VAL A 1 183 ? -18.145 -5.743 13.396 1.00 94.62 183 VAL A CA 1
ATOM 1381 C C . VAL A 1 183 ? -16.718 -6.244 13.173 1.00 94.62 183 VAL A C 1
ATOM 1383 O O . VAL A 1 183 ? -15.776 -5.460 13.084 1.00 94.62 183 VAL A O 1
ATOM 1386 N N . VAL A 1 184 ? -16.529 -7.559 13.034 1.00 95.38 184 VAL A N 1
ATOM 1387 C CA . VAL A 1 184 ? -15.204 -8.110 12.707 1.00 95.38 184 VAL A CA 1
ATOM 1388 C C . VAL A 1 184 ? -14.789 -7.715 11.291 1.00 95.38 184 VAL A C 1
ATOM 1390 O O . VAL A 1 184 ? -13.618 -7.427 11.060 1.00 95.38 184 VAL A O 1
ATOM 1393 N N . A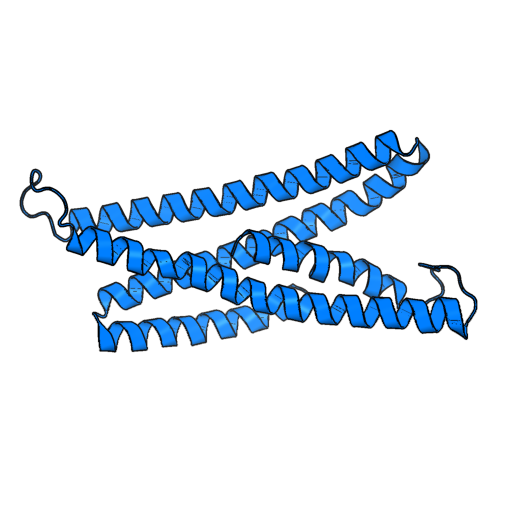LA A 1 185 ? -15.726 -7.706 10.339 1.00 95.31 185 ALA A N 1
ATOM 1394 C CA . ALA A 1 185 ? -15.435 -7.306 8.968 1.00 95.31 185 ALA A CA 1
ATOM 1395 C C . ALA A 1 185 ? -15.125 -5.808 8.879 1.00 95.31 185 ALA A C 1
ATOM 1397 O O . ALA A 1 185 ? -14.203 -5.450 8.156 1.00 95.31 185 ALA A O 1
ATOM 1398 N N . ASP A 1 186 ? -15.825 -4.986 9.657 1.00 95.00 186 ASP A N 1
ATOM 1399 C CA . ASP A 1 186 ? -15.614 -3.541 9.760 1.00 95.00 186 ASP A CA 1
ATOM 1400 C C . ASP A 1 186 ? -14.199 -3.209 10.266 1.00 95.00 186 ASP A C 1
ATOM 1402 O O . ASP A 1 186 ? -13.362 -2.694 9.527 1.00 95.00 186 ASP A O 1
ATOM 1406 N N . ASN A 1 187 ? -13.837 -3.729 11.444 1.00 94.50 187 ASN A N 1
ATOM 1407 C CA . ASN A 1 187 ? -12.502 -3.545 12.024 1.00 94.50 187 ASN A CA 1
ATOM 1408 C C . ASN A 1 187 ? -11.375 -4.143 11.155 1.00 94.50 187 ASN A C 1
ATOM 1410 O O . ASN A 1 187 ? -10.242 -3.654 11.141 1.00 94.50 187 ASN A O 1
ATOM 1414 N N . VAL A 1 188 ? -11.632 -5.241 10.432 1.00 94.75 188 VAL A N 1
ATOM 1415 C CA . VAL A 1 188 ? -10.677 -5.749 9.429 1.00 94.75 188 VAL A CA 1
ATOM 1416 C C . VAL A 1 188 ? -10.566 -4.769 8.261 1.00 94.75 188 VAL A C 1
ATOM 1418 O O . VAL A 1 188 ? -9.452 -4.536 7.788 1.00 94.75 188 VAL A O 1
ATOM 1421 N N . GLY A 1 189 ? -11.693 -4.201 7.834 1.00 93.06 189 GLY A N 1
ATOM 1422 C CA . GLY A 1 189 ? -11.837 -3.162 6.821 1.00 93.06 189 GLY A CA 1
ATOM 1423 C C . GLY A 1 189 ? -10.907 -1.982 7.045 1.00 93.06 189 GLY A C 1
ATOM 1424 O O . GLY A 1 189 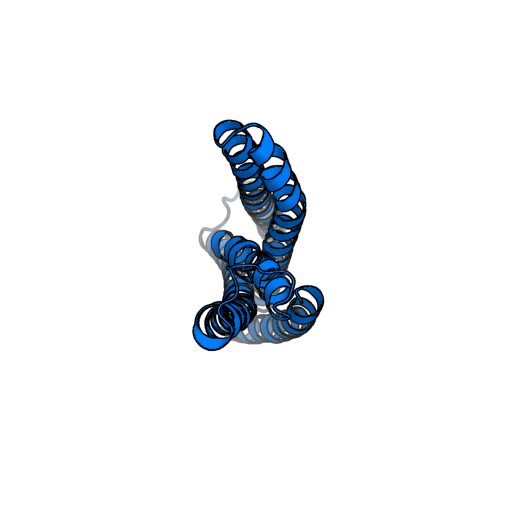? -10.139 -1.656 6.142 1.00 93.06 189 GLY A O 1
ATOM 1425 N N . ASP A 1 190 ? -10.876 -1.427 8.252 1.00 93.50 190 ASP A N 1
ATOM 1426 C CA . ASP A 1 190 ? -9.981 -0.315 8.606 1.00 93.50 190 ASP A CA 1
ATOM 1427 C C . ASP A 1 190 ? -8.507 -0.636 8.324 1.00 93.50 190 ASP A C 1
ATOM 1429 O O . ASP A 1 190 ? -7.740 0.171 7.801 1.00 93.50 190 ASP A O 1
ATOM 1433 N N . ASN A 1 191 ? -8.086 -1.867 8.616 1.00 93.69 191 ASN A N 1
ATOM 1434 C CA . ASN A 1 191 ? -6.695 -2.270 8.433 1.00 93.69 191 ASN A CA 1
ATOM 1435 C C . ASN A 1 191 ? -6.349 -2.559 6.962 1.00 93.69 191 ASN A C 1
ATOM 1437 O O . ASN A 1 191 ? -5.193 -2.406 6.561 1.00 93.69 191 ASN A O 1
ATOM 1441 N N . VAL A 1 192 ? -7.314 -3.001 6.150 1.00 90.75 192 VAL A N 1
ATOM 1442 C CA . VAL A 1 192 ? -7.070 -3.347 4.738 1.00 90.75 192 VAL A CA 1
ATOM 1443 C C . VAL A 1 192 ? -7.309 -2.174 3.788 1.00 90.75 192 VAL A C 1
ATOM 1445 O O . VAL A 1 192 ? -6.533 -1.992 2.857 1.00 90.75 192 VAL A O 1
ATOM 1448 N N . GLY A 1 193 ? -8.332 -1.357 4.024 1.00 87.62 193 GLY A N 1
ATOM 1449 C CA . GLY A 1 193 ? -8.630 -0.171 3.225 1.00 87.62 193 GLY A CA 1
ATOM 1450 C C . GLY A 1 193 ? -7.826 1.030 3.696 1.00 87.62 193 GLY A C 1
ATOM 1451 O O . GLY A 1 193 ? -6.945 1.516 2.982 1.00 87.62 193 GLY A O 1
ATOM 1452 N N . ASP A 1 194 ? -8.096 1.467 4.922 1.00 90.31 194 ASP A N 1
ATOM 1453 C CA . ASP A 1 194 ? -7.618 2.759 5.415 1.00 90.31 194 ASP A CA 1
ATOM 1454 C C . ASP A 1 194 ? -6.123 2.743 5.743 1.00 90.31 194 ASP A C 1
ATOM 1456 O O . ASP A 1 194 ? -5.473 3.781 5.678 1.00 90.31 194 ASP A O 1
ATOM 1460 N N . ILE A 1 195 ? -5.543 1.572 6.024 1.00 90.62 195 ILE A N 1
ATOM 1461 C CA . ILE A 1 195 ? -4.101 1.431 6.261 1.00 90.62 195 ILE A CA 1
ATOM 1462 C C . ILE A 1 195 ? -3.367 0.854 5.051 1.00 90.62 195 ILE A C 1
ATOM 1464 O O . ILE A 1 195 ? -2.473 1.514 4.523 1.00 90.62 195 ILE A O 1
ATOM 1468 N N . ALA A 1 196 ? -3.684 -0.370 4.611 1.00 88.62 196 ALA A N 1
ATOM 1469 C CA . ALA A 1 196 ? -2.905 -1.003 3.541 1.00 88.62 196 ALA A CA 1
ATOM 1470 C C . ALA A 1 196 ? -3.047 -0.247 2.209 1.00 88.62 196 ALA A C 1
ATOM 1472 O O . ALA A 1 196 ? -2.040 0.040 1.559 1.00 88.62 196 ALA A O 1
ATOM 1473 N N . GLY A 1 197 ? -4.279 0.135 1.851 1.00 83.88 197 GLY A N 1
ATOM 1474 C CA . GLY A 1 197 ? -4.566 0.948 0.670 1.00 83.88 197 GLY A CA 1
ATOM 1475 C C . GLY A 1 197 ? -3.911 2.330 0.733 1.00 83.88 197 GLY A C 1
ATOM 1476 O O . GLY A 1 197 ? -3.249 2.729 -0.221 1.00 83.88 197 GLY A O 1
ATOM 1477 N N . MET A 1 198 ? -4.010 3.034 1.867 1.00 87.44 198 MET A N 1
ATOM 1478 C CA . MET A 1 198 ? -3.344 4.334 2.060 1.00 87.44 198 MET A CA 1
ATOM 1479 C C . MET A 1 198 ? -1.812 4.221 2.021 1.00 87.44 198 MET A C 1
ATOM 1481 O O . MET A 1 198 ? -1.139 5.078 1.458 1.00 87.44 198 MET A O 1
ATOM 1485 N N . GLY A 1 199 ? -1.241 3.167 2.606 1.00 83.12 199 GLY A N 1
ATOM 1486 C CA . GLY A 1 199 ? 0.204 2.943 2.607 1.00 83.12 199 GLY A CA 1
ATOM 1487 C C . GLY A 1 199 ? 0.770 2.708 1.206 1.00 83.12 199 GLY A C 1
ATOM 1488 O O . GLY A 1 199 ? 1.860 3.184 0.895 1.00 83.12 199 GLY A O 1
ATOM 1489 N N . ALA A 1 200 ? 0.022 2.007 0.354 1.00 81.94 200 ALA A N 1
ATOM 1490 C CA . ALA A 1 200 ? 0.348 1.859 -1.060 1.00 81.94 200 ALA A CA 1
ATOM 1491 C C . ALA A 1 200 ? 0.183 3.187 -1.829 1.00 81.94 200 ALA A C 1
ATOM 1493 O O . ALA A 1 200 ? 1.039 3.533 -2.637 1.00 81.94 200 ALA A O 1
ATOM 1494 N N . ASP A 1 201 ? -0.875 3.950 -1.536 1.00 83.69 201 ASP A N 1
ATOM 1495 C CA . ASP A 1 201 ? -1.196 5.249 -2.154 1.00 83.69 201 ASP A CA 1
ATOM 1496 C C . ASP A 1 201 ? -0.161 6.339 -1.862 1.00 83.69 201 ASP A C 1
ATOM 1498 O O . ASP A 1 201 ? 0.232 7.060 -2.765 1.00 83.69 201 ASP A O 1
ATOM 1502 N N . LEU A 1 202 ? 0.336 6.432 -0.627 1.00 80.62 202 LEU A N 1
ATOM 1503 C CA . LEU A 1 202 ? 1.378 7.400 -0.262 1.00 80.62 202 LEU A CA 1
ATOM 1504 C C . LEU A 1 202 ? 2.760 7.049 -0.827 1.00 80.62 202 LEU A C 1
ATOM 1506 O O . LEU A 1 202 ? 3.645 7.904 -0.855 1.00 80.62 202 LEU A O 1
ATOM 1510 N N . PHE A 1 203 ? 2.971 5.787 -1.202 1.00 85.44 203 PHE A N 1
ATOM 1511 C CA . PHE A 1 203 ? 4.196 5.349 -1.860 1.00 85.44 203 PHE A CA 1
ATOM 1512 C C . PHE A 1 203 ? 4.174 5.620 -3.372 1.00 85.44 203 PHE A C 1
ATOM 1514 O O . PHE A 1 203 ? 5.210 6.000 -3.923 1.00 85.44 203 PHE A O 1
ATOM 1521 N N . GLY A 1 204 ? 3.042 5.323 -4.019 1.00 72.38 204 GLY A N 1
ATOM 1522 C CA . GLY A 1 204 ? 2.866 5.390 -5.472 1.00 72.38 204 GLY A CA 1
ATOM 1523 C C . GLY A 1 204 ? 2.861 6.802 -6.031 1.00 72.38 204 GLY A C 1
ATOM 1524 O O . GLY A 1 204 ? 3.133 6.889 -7.248 1.00 72.38 204 GLY A O 1
#